Protein AF-0000000078030190 (afdb_homodimer)

Sequence (288 aa):
MSTKPTFFINASTSSPEEAKVFYTALGFTPAEWCDVPTTKALILPAPNEKICLMIHAVDCFKKFIPPDATVADTAKTNETLLTIAVNSRDEVDALLAKAVAAGGKSDPYTMKDHGAEMGMYVRSFTDLDGHLWEAFFMDWQKTEMSTKPTFFINASTSSPEEAKVFYTALGFTPAEWCDVPTTKALILPAPNEKICLMIHAVDCFKKFIPPDATVADTAKTNETLLTIAVNSRDEVDALLAKAVAAGGKSDPYTMKDHGAEMGMYVRSFTDLDGHLWEAFFMDWQKTE

Secondary structure (DSSP, 8-state):
-----SEEEEEEES-HHHHHHHHHHTT-EEEEEEEETTEEEEEPPTT-TTEEEEEEEHHHHGGGS-TT-EE--TTTEESEEEEEE-SSHHHHHHHHHHHHHTT-EE-SS--GGGGGGGTEEEEEEE-TT--EEEEEEE-HHHH-/-----SEEEEEEES-HHHHHHHHHHTT-EEEEEEEETTEEEEEPPTT-TTEEEEEEEHHHHGGGS-TT-EE--TTTEESEEEEEE-SSHHHHHHHHHHHHHTT-EE-SS--GGGGGGGTEEEEEEE-TT--EEEEEEE-HHHH-

Organism: NCBI:txid1051616

Radius of gyration: 17.91 Å; Cα contacts (8 Å, |Δi|>4): 674; chains: 2; bounding box: 39×50×46 Å

Structure (mmCIF, N/CA/C/O backbone):
data_AF-0000000078030190-model_v1
#
loop_
_entity.id
_entity.type
_entity.pdbx_description
1 polymer 'Glyoxalase/fosfomycin resistance/dioxygenase domain-containing protein'
#
loop_
_atom_site.group_PDB
_atom_site.id
_atom_site.type_symbol
_atom_site.label_atom_id
_atom_site.label_alt_id
_atom_site.label_comp_id
_atom_site.label_asym_id
_atom_site.label_entity_id
_atom_site.label_seq_id
_atom_site.pdbx_PDB_ins_code
_atom_site.Cartn_x
_atom_site.Cartn_y
_atom_site.Cartn_z
_atom_site.occupancy
_atom_site.B_iso_or_equiv
_atom_site.auth_seq_id
_atom_site.auth_comp_id
_atom_site.auth_asym_id
_atom_site.auth_atom_id
_atom_site.pdbx_PDB_model_num
ATOM 1 N N . MET A 1 1 ? 14.797 -14.672 14.68 1 37.47 1 MET A N 1
ATOM 2 C CA . MET A 1 1 ? 14.289 -15.375 13.508 1 37.47 1 MET A CA 1
ATOM 3 C C . MET A 1 1 ? 13.727 -14.383 12.492 1 37.47 1 MET A C 1
ATOM 5 O O . MET A 1 1 ? 13.039 -13.43 12.859 1 37.47 1 MET A O 1
ATOM 9 N N . SER A 1 2 ? 14.414 -14.156 11.422 1 50.62 2 SER A N 1
ATOM 10 C CA . SER A 1 2 ? 14.125 -13.078 10.484 1 50.62 2 SER A CA 1
ATOM 11 C C . SER A 1 2 ? 12.648 -13.055 10.102 1 50.62 2 SER A C 1
ATOM 13 O O . SER A 1 2 ? 12.094 -14.078 9.711 1 50.62 2 SER A O 1
ATOM 15 N N . THR A 1 3 ? 11.836 -12.219 10.703 1 65.69 3 THR A N 1
ATOM 16 C CA . THR A 1 3 ? 10.391 -12.164 10.531 1 65.69 3 THR A CA 1
ATOM 17 C C . THR A 1 3 ? 10.031 -12.055 9.047 1 65.69 3 THR A C 1
ATOM 19 O O . THR A 1 3 ? 10.531 -11.172 8.344 1 65.69 3 THR A O 1
ATOM 22 N N . LYS A 1 4 ? 9.609 -13.141 8.484 1 85.81 4 LYS A N 1
ATOM 23 C CA . LYS A 1 4 ? 9.125 -13.172 7.105 1 85.81 4 LYS A CA 1
ATOM 24 C C . LYS A 1 4 ? 7.98 -12.18 6.902 1 85.81 4 LYS A C 1
ATOM 26 O O . LYS A 1 4 ? 7.027 -12.156 7.684 1 85.81 4 LYS A O 1
ATOM 31 N N . PRO A 1 5 ? 8.125 -11.367 5.906 1 95.44 5 PRO A N 1
ATOM 32 C CA . PRO A 1 5 ? 7.012 -10.445 5.656 1 95.44 5 PRO A CA 1
ATOM 33 C C . PRO A 1 5 ? 5.691 -11.172 5.406 1 95.44 5 PRO A C 1
ATOM 35 O O . PRO A 1 5 ? 5.68 -12.25 4.82 1 95.44 5 PRO A O 1
ATOM 38 N N . THR A 1 6 ? 4.668 -10.547 5.895 1 97.19 6 THR A N 1
ATOM 39 C CA . THR A 1 6 ? 3.332 -11.102 5.703 1 97.19 6 THR A CA 1
ATOM 40 C C . THR A 1 6 ? 2.498 -10.211 4.793 1 97.19 6 THR A C 1
ATOM 42 O O . THR A 1 6 ? 1.366 -10.555 4.441 1 97.19 6 THR A O 1
ATOM 45 N N . PHE A 1 7 ? 2.994 -9.07 4.441 1 98.25 7 PHE A N 1
ATOM 46 C CA . PHE A 1 7 ? 2.338 -8.109 3.562 1 98.25 7 PHE A CA 1
ATOM 47 C C . PHE A 1 7 ? 3.346 -7.461 2.621 1 98.25 7 PHE A C 1
ATOM 49 O O . PHE A 1 7 ? 4.453 -7.113 3.035 1 98.25 7 PHE A O 1
ATOM 56 N N . PHE A 1 8 ? 2.992 -7.348 1.358 1 98.38 8 PHE A N 1
ATOM 57 C CA . PHE A 1 8 ? 3.889 -6.781 0.356 1 98.38 8 PHE A CA 1
ATOM 58 C C . PHE A 1 8 ? 3.203 -5.652 -0.407 1 98.38 8 PHE A C 1
ATOM 60 O O . PHE A 1 8 ? 2.029 -5.766 -0.771 1 98.38 8 PHE A O 1
ATOM 67 N N . ILE A 1 9 ? 3.92 -4.59 -0.548 1 98.88 9 ILE A N 1
ATOM 68 C CA . ILE A 1 9 ? 3.531 -3.51 -1.446 1 98.88 9 ILE A CA 1
ATOM 69 C C . ILE A 1 9 ? 4.375 -3.568 -2.719 1 98.88 9 ILE A C 1
ATOM 71 O O . ILE A 1 9 ? 5.602 -3.463 -2.664 1 98.88 9 ILE A O 1
ATOM 75 N N . ASN A 1 10 ? 3.744 -3.787 -3.82 1 98.69 10 ASN A N 1
ATOM 76 C CA . ASN A 1 10 ? 4.445 -3.787 -5.102 1 98.69 10 ASN A CA 1
ATOM 77 C C . ASN A 1 10 ? 4.215 -2.486 -5.863 1 98.69 10 ASN A C 1
ATOM 79 O O . ASN A 1 10 ? 3.078 -2.027 -5.992 1 98.69 10 ASN A O 1
ATOM 83 N N . ALA A 1 11 ? 5.23 -1.914 -6.359 1 98.75 11 ALA A N 1
ATOM 84 C CA . ALA A 1 11 ? 5.168 -0.696 -7.164 1 98.75 11 ALA A CA 1
ATOM 85 C C . ALA A 1 11 ? 6.281 -0.668 -8.203 1 98.75 11 ALA A C 1
ATOM 87 O O . ALA A 1 11 ? 7.207 -1.481 -8.156 1 98.75 11 ALA A O 1
ATOM 88 N N . SER A 1 12 ? 6.164 0.248 -9.117 1 98.69 12 SER A N 1
ATOM 89 C CA . SER A 1 12 ? 7.152 0.322 -10.188 1 98.69 12 SER A CA 1
ATOM 90 C C . SER A 1 12 ? 8.164 1.433 -9.93 1 98.69 12 SER A C 1
ATOM 92 O O . SER A 1 12 ? 7.918 2.332 -9.125 1 98.69 12 SER A O 1
ATOM 94 N N . THR A 1 13 ? 9.234 1.322 -10.555 1 98.81 13 THR A N 1
ATOM 95 C CA . THR A 1 13 ? 10.281 2.344 -10.547 1 98.81 13 THR A CA 1
ATOM 96 C C . THR A 1 13 ? 11.008 2.373 -11.883 1 98.81 13 THR A C 1
ATOM 98 O O . THR A 1 13 ? 11.086 1.355 -12.578 1 98.81 13 THR A O 1
ATOM 101 N N . SER A 1 14 ? 11.523 3.514 -12.203 1 98.38 14 SER A N 1
ATOM 102 C CA . SER A 1 14 ? 12.344 3.656 -13.406 1 98.38 14 SER A CA 1
ATOM 103 C C . SER A 1 14 ? 13.719 3.027 -13.211 1 98.38 14 SER A C 1
ATOM 105 O O . SER A 1 14 ? 14.383 2.658 -14.18 1 98.38 14 SER A O 1
ATOM 107 N N . SER A 1 15 ? 14.195 2.881 -11.945 1 98.75 15 SER A N 1
ATOM 108 C CA . SER A 1 15 ? 15.5 2.311 -11.648 1 98.75 15 SER A CA 1
ATOM 109 C C . SER A 1 15 ? 15.5 1.588 -10.305 1 98.75 15 SER A C 1
ATOM 111 O O . SER A 1 15 ? 15.625 2.219 -9.25 1 98.75 15 SER A O 1
ATOM 113 N N . PRO A 1 16 ? 15.453 0.24 -10.32 1 98.81 16 PRO A N 1
ATOM 114 C CA . PRO A 1 16 ? 15.438 -0.51 -9.062 1 98.81 16 PRO A CA 1
ATOM 115 C C . PRO A 1 16 ? 16.641 -0.215 -8.188 1 98.81 16 PRO A C 1
ATOM 117 O O . PRO A 1 16 ? 16.516 -0.085 -6.965 1 98.81 16 PRO A O 1
ATOM 120 N N . GLU A 1 17 ? 17.766 -0.023 -8.758 1 98.75 17 GLU A N 1
ATOM 121 C CA . GLU A 1 17 ? 18.969 0.238 -7.977 1 98.75 17 GLU A CA 1
ATOM 122 C C . GLU A 1 17 ? 18.891 1.593 -7.277 1 98.75 17 GLU A C 1
ATOM 124 O O . GLU A 1 17 ? 19.234 1.708 -6.094 1 98.75 17 GLU A O 1
ATOM 129 N N . GLU A 1 18 ? 18.484 2.641 -7.984 1 98.81 18 GLU A N 1
ATOM 130 C CA . GLU A 1 18 ? 18.328 3.955 -7.367 1 98.81 18 GLU A CA 1
ATOM 131 C C . GLU A 1 18 ? 17.25 3.936 -6.289 1 98.81 18 GLU A C 1
ATOM 133 O O . GLU A 1 18 ? 17.391 4.59 -5.254 1 98.81 18 GLU A O 1
ATOM 138 N N . ALA A 1 19 ? 16.203 3.186 -6.586 1 98.88 19 ALA A N 1
ATOM 139 C CA . ALA A 1 19 ? 15.148 3.051 -5.59 1 98.88 19 ALA A CA 1
ATOM 140 C C . ALA A 1 19 ? 15.672 2.385 -4.32 1 98.88 19 ALA A C 1
ATOM 142 O O . ALA A 1 19 ? 15.344 2.809 -3.209 1 98.88 19 ALA A O 1
ATOM 143 N N . LYS A 1 20 ? 16.438 1.363 -4.496 1 98.81 20 LYS A N 1
ATOM 144 C CA . LYS A 1 20 ? 17.031 0.689 -3.35 1 98.81 20 LYS A CA 1
ATOM 145 C C . LYS A 1 20 ? 17.844 1.665 -2.5 1 98.81 20 LYS A C 1
ATOM 147 O O . LYS A 1 20 ? 17.734 1.669 -1.272 1 98.81 20 LYS A O 1
ATOM 152 N N . VAL A 1 21 ? 18.641 2.5 -3.127 1 98.81 21 VAL A N 1
ATOM 153 C CA . VAL A 1 21 ? 19.453 3.49 -2.424 1 98.81 21 VAL A CA 1
ATOM 154 C C . VAL A 1 21 ? 18.547 4.461 -1.676 1 98.81 21 VAL A C 1
ATOM 156 O O . VAL A 1 21 ? 18.766 4.738 -0.493 1 98.81 21 VAL A O 1
ATOM 159 N N . PHE A 1 22 ? 17.531 4.953 -2.336 1 98.94 22 PHE A N 1
ATOM 160 C CA . PHE A 1 22 ? 16.578 5.895 -1.759 1 98.94 22 PHE A CA 1
ATOM 161 C C . PHE A 1 22 ? 15.945 5.324 -0.495 1 98.94 22 PHE A C 1
ATOM 163 O O . PHE A 1 22 ? 16 5.945 0.569 1 98.94 22 PHE A O 1
ATOM 170 N N . TYR A 1 23 ? 15.336 4.125 -0.612 1 98.88 23 TYR A N 1
ATOM 171 C CA . TYR A 1 23 ? 14.578 3.564 0.496 1 98.88 23 TYR A CA 1
ATOM 172 C C . TYR A 1 23 ? 15.5 3.111 1.621 1 98.88 23 TYR A C 1
ATOM 174 O O . TYR A 1 23 ? 15.133 3.186 2.799 1 98.88 23 TYR A O 1
ATOM 182 N N . THR A 1 24 ? 16.734 2.656 1.278 1 98.81 24 THR A N 1
ATOM 183 C CA . THR A 1 24 ? 17.703 2.34 2.318 1 98.81 24 THR A CA 1
ATOM 184 C C . THR A 1 24 ? 18.047 3.582 3.135 1 98.81 24 THR A C 1
ATOM 186 O O . THR A 1 24 ? 18.172 3.51 4.359 1 98.81 24 THR A O 1
ATOM 189 N N . ALA A 1 25 ? 18.188 4.715 2.482 1 98.75 25 ALA A N 1
ATOM 190 C CA . ALA A 1 25 ? 18.453 5.98 3.162 1 98.75 25 ALA A CA 1
ATOM 191 C C . ALA A 1 25 ? 17.328 6.332 4.129 1 98.75 25 ALA A C 1
ATOM 193 O O . ALA A 1 25 ? 17.531 7.078 5.09 1 98.75 25 ALA A O 1
ATOM 194 N N . LEU A 1 26 ? 16.156 5.832 3.881 1 98.5 26 LEU A N 1
ATOM 195 C CA . LEU A 1 26 ? 15 6.113 4.73 1 98.5 26 LEU A CA 1
ATOM 196 C C . LEU A 1 26 ? 14.906 5.105 5.871 1 98.5 26 LEU A C 1
ATOM 198 O O . LEU A 1 26 ? 13.992 5.18 6.699 1 98.5 26 LEU A O 1
ATOM 202 N N . GLY A 1 27 ? 15.742 4.109 5.887 1 98.19 27 GLY A N 1
ATOM 203 C CA . GLY A 1 27 ? 15.766 3.146 6.977 1 98.19 27 GLY A CA 1
ATOM 204 C C . GLY A 1 27 ? 15.211 1.789 6.586 1 98.19 27 GLY A C 1
ATOM 205 O O . GLY A 1 27 ? 15.156 0.875 7.414 1 98.19 27 GLY A O 1
ATOM 206 N N . PHE A 1 28 ? 14.758 1.662 5.316 1 98.62 28 PHE A N 1
ATOM 207 C CA . PHE A 1 28 ? 14.359 0.34 4.852 1 98.62 28 PHE A CA 1
ATOM 208 C C . PHE A 1 28 ? 15.562 -0.581 4.727 1 98.62 28 PHE A C 1
ATOM 210 O O . PHE A 1 28 ? 16.672 -0.122 4.461 1 98.62 28 PHE A O 1
ATOM 217 N N . THR A 1 29 ? 15.328 -1.868 4.883 1 98.38 29 THR A N 1
ATOM 218 C CA . THR A 1 29 ? 16.422 -2.84 4.812 1 98.38 29 THR A CA 1
ATOM 219 C C . THR A 1 29 ? 16.266 -3.725 3.578 1 98.38 29 THR A C 1
ATOM 221 O O . THR A 1 29 ? 15.273 -4.426 3.424 1 98.38 29 THR A O 1
ATOM 224 N N . PRO A 1 30 ? 17.25 -3.705 2.721 1 98 30 PRO A N 1
ATOM 225 C CA . PRO A 1 30 ? 17.188 -4.613 1.574 1 98 30 PRO A CA 1
ATOM 226 C C . PRO A 1 30 ? 17.141 -6.082 1.987 1 98 30 PRO A C 1
ATOM 228 O O . PRO A 1 30 ? 17.906 -6.504 2.861 1 98 30 PRO A O 1
ATOM 231 N N . ALA A 1 31 ? 16.25 -6.812 1.401 1 96.62 31 ALA A N 1
ATOM 232 C CA . ALA A 1 31 ? 16.172 -8.25 1.647 1 96.62 31 ALA A CA 1
ATOM 233 C C . ALA A 1 31 ? 17.109 -9.016 0.721 1 96.62 31 ALA A C 1
ATOM 235 O O . ALA A 1 31 ? 17.031 -8.875 -0.502 1 96.62 31 ALA A O 1
ATOM 236 N N . GLU A 1 32 ? 17.875 -9.875 1.198 1 93.38 32 GLU A N 1
ATOM 237 C CA . GLU A 1 32 ? 18.875 -10.602 0.414 1 93.38 32 GLU A CA 1
ATOM 238 C C . GLU A 1 32 ? 18.203 -11.617 -0.516 1 93.38 32 GLU A C 1
ATOM 240 O O . GLU A 1 32 ? 18.766 -11.953 -1.564 1 93.38 32 GLU A O 1
ATOM 245 N N . TRP A 1 33 ? 17.047 -12 -0.158 1 91.31 33 TRP A N 1
ATOM 246 C CA . TRP A 1 33 ? 16.406 -13.062 -0.92 1 91.31 33 TRP A CA 1
ATOM 247 C C . TRP A 1 33 ? 15.797 -12.516 -2.207 1 91.31 33 TRP A C 1
ATOM 249 O O . TRP A 1 33 ? 15.383 -13.281 -3.082 1 91.31 33 TRP A O 1
ATOM 259 N N . CYS A 1 34 ? 15.781 -11.289 -2.424 1 93.25 34 CYS A N 1
ATOM 260 C CA . CYS A 1 34 ? 15.312 -10.68 -3.662 1 93.25 34 CYS A CA 1
ATOM 261 C C . CYS A 1 34 ? 16.094 -9.406 -3.969 1 93.25 34 CYS A C 1
ATOM 263 O O . CYS A 1 34 ? 15.695 -8.312 -3.58 1 93.25 34 CYS A O 1
ATOM 265 N N . ASP A 1 35 ? 17.109 -9.531 -4.625 1 95.81 35 ASP A N 1
ATOM 266 C CA . ASP A 1 35 ? 18 -8.469 -5.098 1 95.81 35 ASP A CA 1
ATOM 267 C C . ASP A 1 35 ? 18.453 -8.727 -6.531 1 95.81 35 ASP A C 1
ATOM 269 O O . ASP A 1 35 ? 19.641 -8.977 -6.773 1 95.81 35 ASP A O 1
ATOM 273 N N . VAL A 1 36 ? 17.5 -8.633 -7.375 1 96.75 36 VAL A N 1
ATOM 274 C CA . VAL A 1 36 ? 17.781 -8.875 -8.781 1 96.75 36 VAL A CA 1
ATOM 275 C C . VAL A 1 36 ? 17.625 -7.578 -9.578 1 96.75 36 VAL A C 1
ATOM 277 O O . VAL A 1 36 ? 17.031 -6.617 -9.086 1 96.75 36 VAL A O 1
ATOM 280 N N . PRO A 1 37 ? 18.141 -7.449 -10.719 1 97.75 37 PRO A N 1
ATOM 281 C CA . PRO A 1 37 ? 18.141 -6.188 -11.461 1 97.75 37 PRO A CA 1
ATOM 282 C C . PRO A 1 37 ? 16.75 -5.617 -11.672 1 97.75 37 PRO A C 1
ATOM 284 O O . PRO A 1 37 ? 16.578 -4.395 -11.664 1 97.75 37 PRO A O 1
ATOM 287 N N . THR A 1 38 ? 15.75 -6.441 -11.758 1 98.19 38 THR A N 1
ATOM 288 C CA . THR A 1 38 ? 14.406 -5.996 -12.133 1 98.19 38 THR A CA 1
ATOM 289 C C . THR A 1 38 ? 13.57 -5.684 -10.898 1 98.19 38 THR A C 1
ATOM 291 O O . THR A 1 38 ? 12.516 -5.055 -10.992 1 98.19 38 THR A O 1
ATOM 294 N N . THR A 1 39 ? 14.062 -6.18 -9.719 1 98.44 39 THR A N 1
ATOM 295 C CA . THR A 1 39 ? 13.242 -6.055 -8.516 1 98.44 39 THR A CA 1
ATOM 296 C C . THR A 1 39 ? 14.125 -5.973 -7.273 1 98.44 39 THR A C 1
ATOM 298 O O . THR A 1 39 ? 15.102 -6.711 -7.148 1 98.44 39 THR A O 1
ATOM 301 N N . LYS A 1 40 ? 13.828 -5.039 -6.391 1 98.75 40 LYS A N 1
ATOM 302 C CA . LYS A 1 40 ? 14.406 -4.961 -5.055 1 98.75 40 LYS A CA 1
ATOM 303 C C . LYS A 1 40 ? 13.336 -5.129 -3.977 1 98.75 40 LYS A C 1
ATOM 305 O O . LYS A 1 40 ? 12.266 -4.523 -4.059 1 98.75 40 LYS A O 1
ATOM 310 N N . ALA A 1 41 ? 13.594 -6.012 -3.105 1 98.44 41 ALA A N 1
ATOM 311 C CA . ALA A 1 41 ? 12.758 -6.152 -1.919 1 98.44 41 ALA A CA 1
ATOM 312 C C . ALA A 1 41 ? 13.336 -5.379 -0.74 1 98.44 41 ALA A C 1
ATOM 314 O O . ALA A 1 41 ? 14.523 -5.504 -0.431 1 98.44 41 ALA A O 1
ATOM 315 N N . LEU A 1 42 ? 12.531 -4.555 -0.097 1 98.75 42 LEU A N 1
ATOM 316 C CA . LEU A 1 42 ? 12.969 -3.723 1.02 1 98.75 42 LEU A CA 1
ATOM 317 C C . LEU A 1 42 ? 12.016 -3.852 2.201 1 98.75 42 LEU A C 1
ATOM 319 O O . LEU A 1 42 ? 10.828 -3.547 2.078 1 98.75 42 LEU A O 1
ATOM 323 N N . ILE A 1 43 ? 12.539 -4.27 3.311 1 98.5 43 ILE A N 1
ATOM 324 C CA . ILE A 1 43 ? 11.75 -4.414 4.527 1 98.5 43 ILE A CA 1
ATOM 325 C C . ILE A 1 43 ? 11.602 -3.057 5.211 1 98.5 43 ILE A C 1
ATOM 327 O O . ILE A 1 43 ? 12.578 -2.318 5.359 1 98.5 43 ILE A O 1
ATOM 331 N N . LEU A 1 44 ? 10.344 -2.672 5.531 1 98.56 44 LEU A N 1
ATOM 332 C CA . LEU A 1 44 ? 10.117 -1.409 6.223 1 98.56 44 LEU A CA 1
ATOM 333 C C . LEU A 1 44 ? 10.75 -1.427 7.609 1 98.56 44 LEU A C 1
ATOM 335 O O . LEU A 1 44 ? 10.961 -2.496 8.188 1 98.56 44 LEU A O 1
ATOM 339 N N . PRO A 1 45 ? 11.102 -0.241 8.148 1 96.94 45 PRO A N 1
ATOM 340 C CA . PRO A 1 45 ? 11.695 -0.188 9.492 1 96.94 45 PRO A CA 1
ATOM 341 C C . PRO A 1 45 ? 10.672 -0.466 10.594 1 96.94 45 PRO A C 1
ATOM 343 O O . PRO A 1 45 ? 9.469 -0.436 10.344 1 96.94 45 PRO A O 1
ATOM 346 N N . ALA A 1 46 ? 11.141 -0.735 11.719 1 95 46 ALA A N 1
ATOM 347 C CA . ALA A 1 46 ? 10.281 -0.896 12.891 1 95 46 ALA A CA 1
ATOM 348 C C . ALA A 1 46 ? 9.344 0.295 13.055 1 95 46 ALA A C 1
ATOM 350 O O . ALA A 1 46 ? 9.742 1.44 12.82 1 95 46 ALA A O 1
ATOM 351 N N . PRO A 1 47 ? 8.195 -0.036 13.445 1 95.31 47 PRO A N 1
ATOM 352 C CA . PRO A 1 47 ? 7.598 -1.304 13.883 1 95.31 47 PRO A CA 1
ATOM 353 C C . PRO A 1 47 ? 6.902 -2.045 12.742 1 95.31 47 PRO A C 1
ATOM 355 O O . PRO A 1 47 ? 5.973 -2.82 12.984 1 95.31 47 PRO A O 1
ATOM 358 N N . ASN A 1 48 ? 7.254 -1.781 11.523 1 97.5 48 ASN A N 1
ATOM 359 C CA . ASN A 1 48 ? 6.543 -2.301 10.359 1 97.5 48 ASN A CA 1
ATOM 360 C C . ASN A 1 48 ? 7.359 -3.365 9.633 1 97.5 48 ASN A C 1
ATOM 362 O O . ASN A 1 48 ? 7.301 -3.471 8.406 1 97.5 48 ASN A O 1
ATOM 366 N N . GLU A 1 49 ? 8.109 -4.215 10.32 1 96.94 49 GLU A N 1
ATOM 367 C CA . GLU A 1 49 ? 9.07 -5.137 9.727 1 96.94 49 GLU A CA 1
ATOM 368 C C . GLU A 1 49 ? 8.375 -6.273 8.992 1 96.94 49 GLU A C 1
ATOM 370 O O . GLU A 1 49 ? 9 -7.012 8.234 1 96.94 49 GLU A O 1
ATOM 375 N N . LYS A 1 50 ? 7.105 -6.434 9.172 1 96.88 50 LYS A N 1
ATOM 376 C CA . LYS A 1 50 ? 6.363 -7.48 8.484 1 96.88 50 LYS A CA 1
ATOM 377 C C . LYS A 1 50 ? 5.871 -7 7.121 1 96.88 50 LYS A C 1
ATOM 379 O O . LYS A 1 50 ? 5.258 -7.762 6.371 1 96.88 50 LYS A O 1
ATOM 384 N N . ILE A 1 51 ? 6.117 -5.77 6.793 1 98.44 51 ILE A N 1
ATOM 385 C CA . ILE A 1 51 ? 5.762 -5.191 5.504 1 98.44 51 ILE A CA 1
ATOM 386 C C . ILE A 1 51 ? 7 -5.105 4.617 1 98.44 51 ILE A C 1
ATOM 388 O O . ILE A 1 51 ? 8.062 -4.652 5.062 1 98.44 51 ILE A O 1
ATOM 392 N N . CYS A 1 52 ? 6.855 -5.559 3.416 1 98.62 52 CYS A N 1
ATOM 393 C CA . CYS A 1 52 ? 7.93 -5.508 2.432 1 98.62 52 CYS A CA 1
ATOM 394 C C . CYS A 1 52 ? 7.516 -4.703 1.208 1 98.62 52 CYS A C 1
ATOM 396 O O . CYS A 1 52 ? 6.441 -4.93 0.646 1 98.62 52 CYS A O 1
ATOM 398 N N . LEU A 1 53 ? 8.297 -3.703 0.874 1 98.81 53 LEU A N 1
ATOM 399 C CA . LEU A 1 53 ? 8.148 -3.008 -0.4 1 98.81 53 LEU A CA 1
ATOM 400 C C . LEU A 1 53 ? 8.891 -3.742 -1.51 1 98.81 53 LEU A C 1
ATOM 402 O O . LEU A 1 53 ? 10.109 -3.928 -1.431 1 98.81 53 LEU A O 1
ATOM 406 N N . MET A 1 54 ? 8.195 -4.246 -2.447 1 98.56 54 MET A N 1
ATOM 407 C CA . MET A 1 54 ? 8.75 -4.789 -3.682 1 98.56 54 MET A CA 1
ATOM 408 C C . MET A 1 54 ? 8.734 -3.744 -4.793 1 98.56 54 MET A C 1
ATOM 410 O O . MET A 1 54 ? 7.676 -3.404 -5.316 1 98.56 54 MET A O 1
ATOM 414 N N . ILE A 1 55 ? 9.898 -3.258 -5.098 1 98.75 55 ILE A N 1
ATOM 415 C CA . ILE A 1 55 ? 9.992 -2.223 -6.121 1 98.75 55 ILE A CA 1
ATOM 416 C C . ILE A 1 55 ? 10.539 -2.824 -7.418 1 98.75 55 ILE A C 1
ATOM 418 O O . ILE A 1 55 ? 11.641 -3.377 -7.441 1 98.75 55 ILE A O 1
ATOM 422 N N . HIS A 1 56 ? 9.734 -2.736 -8.445 1 98.69 56 HIS A N 1
ATOM 423 C CA . HIS A 1 56 ? 9.977 -3.408 -9.719 1 98.69 56 HIS A CA 1
ATOM 424 C C . HIS A 1 56 ? 10.312 -2.406 -10.82 1 98.69 56 HIS A C 1
ATOM 426 O O . HIS A 1 56 ? 9.727 -1.319 -10.867 1 98.69 56 HIS A O 1
ATOM 432 N N . ALA A 1 57 ? 11.234 -2.826 -11.727 1 98.81 57 ALA A N 1
ATOM 433 C CA . ALA A 1 57 ? 11.281 -2.096 -12.984 1 98.81 57 ALA A CA 1
ATOM 434 C C . ALA A 1 57 ? 9.898 -2.041 -13.641 1 98.81 57 ALA A C 1
ATOM 436 O O . ALA A 1 57 ? 9.094 -2.959 -13.477 1 98.81 57 ALA A O 1
ATOM 437 N N . VAL A 1 58 ? 9.688 -1.009 -14.445 1 98.44 58 VAL A N 1
ATOM 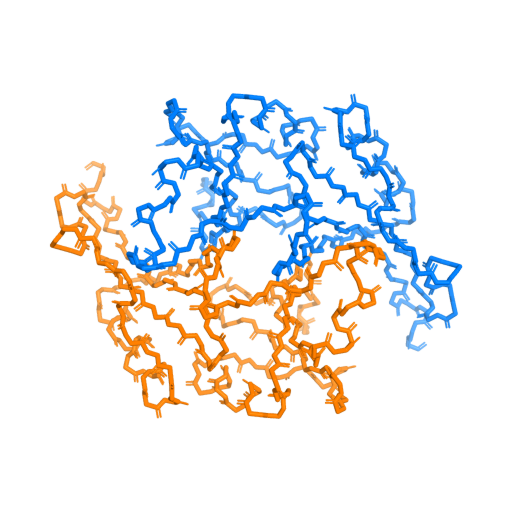438 C CA . VAL A 1 58 ? 8.367 -0.755 -15 1 98.44 58 VAL A CA 1
ATOM 439 C C . VAL A 1 58 ? 7.906 -1.963 -15.812 1 98.44 58 VAL A C 1
ATOM 441 O O . VAL A 1 58 ? 6.773 -2.428 -15.664 1 98.44 58 VAL A O 1
ATOM 444 N N . ASP A 1 59 ? 8.805 -2.525 -16.625 1 97.56 59 ASP A N 1
ATOM 445 C CA . ASP A 1 59 ? 8.445 -3.666 -17.469 1 97.56 59 ASP A CA 1
ATOM 446 C C . ASP A 1 59 ? 8.141 -4.898 -16.625 1 97.56 59 ASP A C 1
ATOM 448 O O . ASP A 1 59 ? 7.285 -5.711 -16.984 1 97.56 59 ASP A O 1
ATOM 452 N N . CYS A 1 60 ? 8.836 -5.004 -15.531 1 97.62 60 CYS A N 1
ATOM 453 C CA . CYS A 1 60 ? 8.586 -6.113 -14.625 1 97.62 60 CYS A CA 1
ATOM 454 C C . CYS A 1 60 ? 7.234 -5.949 -13.93 1 97.62 60 CYS A C 1
ATOM 456 O O . CYS A 1 60 ? 6.445 -6.895 -13.867 1 97.62 60 CYS A O 1
ATOM 458 N N . PHE A 1 61 ? 6.953 -4.793 -13.414 1 98.06 61 PHE A N 1
ATOM 459 C CA . PHE A 1 61 ? 5.684 -4.527 -12.75 1 98.06 61 PHE A CA 1
ATOM 460 C C . PHE A 1 61 ? 4.512 -4.742 -13.695 1 98.06 61 PHE A C 1
ATOM 462 O O . PHE A 1 61 ? 3.445 -5.199 -13.281 1 98.06 61 PHE A O 1
ATOM 469 N N . LYS A 1 62 ? 4.719 -4.391 -14.961 1 97.5 62 LYS A N 1
ATOM 470 C CA . LYS A 1 62 ? 3.682 -4.535 -15.977 1 97.5 62 LYS A CA 1
ATOM 471 C C . LYS A 1 62 ? 3.162 -5.973 -16.031 1 97.5 62 LYS A C 1
ATOM 473 O O . LYS A 1 62 ? 2.014 -6.207 -16.406 1 97.5 62 LYS A O 1
ATOM 478 N N . LYS A 1 63 ? 3.941 -6.953 -15.57 1 94.94 63 LYS A N 1
ATOM 479 C CA . LYS A 1 63 ? 3.559 -8.359 -15.602 1 94.94 63 LYS A CA 1
ATOM 480 C C . LYS A 1 63 ? 2.543 -8.68 -14.508 1 94.94 63 LYS A C 1
ATOM 482 O O . LYS A 1 63 ? 1.926 -9.75 -14.516 1 94.94 63 LYS A O 1
ATOM 487 N N . PHE A 1 64 ? 2.367 -7.742 -13.602 1 95.44 64 PHE A N 1
ATOM 488 C CA . PHE A 1 64 ? 1.527 -8 -12.438 1 95.44 64 PHE A CA 1
ATOM 489 C C . PHE A 1 64 ? 0.26 -7.156 -12.484 1 95.44 64 PHE A C 1
ATOM 491 O O . PHE A 1 64 ? -0.398 -6.953 -11.461 1 95.44 64 PHE A O 1
ATOM 498 N N . ILE A 1 65 ? -0.024 -6.539 -13.609 1 96.75 65 ILE A N 1
ATOM 499 C CA . ILE A 1 65 ? -1.272 -5.805 -13.781 1 96.75 65 ILE A CA 1
ATOM 500 C C . ILE A 1 65 ? -2.061 -6.387 -14.953 1 96.75 65 ILE A C 1
ATOM 502 O O . ILE A 1 65 ? -1.528 -7.18 -15.734 1 96.75 65 ILE A O 1
ATOM 506 N N . PRO A 1 66 ? -3.373 -6.07 -15.031 1 96.25 66 PRO A N 1
ATOM 507 C CA . PRO A 1 66 ? -4.141 -6.574 -16.172 1 96.25 66 PRO A CA 1
ATOM 508 C C . PRO A 1 66 ? -3.484 -6.242 -17.516 1 96.25 66 PRO A C 1
ATOM 510 O O . PRO A 1 66 ? -2.953 -5.141 -17.688 1 96.25 66 PRO A O 1
ATOM 513 N N . PRO A 1 67 ? -3.541 -7.191 -18.453 1 94.88 67 PRO A N 1
ATOM 514 C CA . PRO A 1 67 ? -2.836 -7 -19.719 1 94.88 67 PRO A CA 1
ATOM 515 C C . PRO A 1 67 ? -3.27 -5.73 -20.453 1 94.88 67 PRO A C 1
ATOM 517 O O . PRO A 1 67 ? -2.465 -5.113 -21.156 1 94.88 67 PRO A O 1
ATOM 520 N N . ASP A 1 68 ? -4.469 -5.309 -20.312 1 95.44 68 ASP A N 1
ATOM 521 C CA . ASP A 1 68 ? -4.984 -4.156 -21.047 1 95.44 68 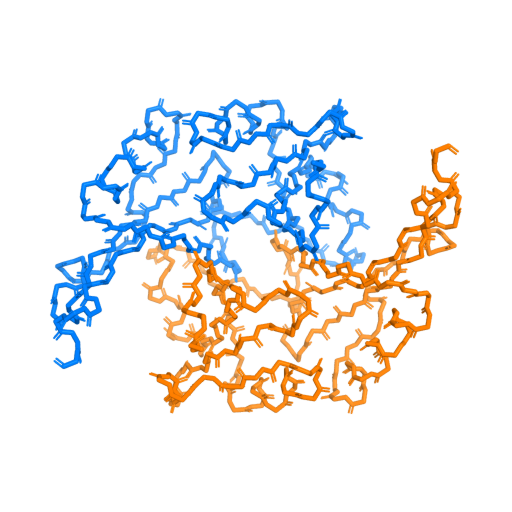ASP A CA 1
ATOM 522 C C . ASP A 1 68 ? -4.797 -2.871 -20.234 1 95.44 68 ASP A C 1
ATOM 524 O O . ASP A 1 68 ? -5.09 -1.777 -20.734 1 95.44 68 ASP A O 1
ATOM 528 N N . ALA A 1 69 ? -4.305 -2.961 -19.016 1 96.88 69 ALA A N 1
ATOM 529 C CA . ALA A 1 69 ? -4.043 -1.79 -18.188 1 96.88 69 ALA A CA 1
ATOM 530 C C . ALA A 1 69 ? -2.633 -1.257 -18.406 1 96.88 69 ALA A C 1
ATOM 532 O O . ALA A 1 69 ? -1.796 -1.937 -19.016 1 96.88 69 ALA A O 1
ATOM 533 N N . THR A 1 70 ? -2.43 -0.033 -18.016 1 97.75 70 THR A N 1
ATOM 534 C CA . THR A 1 70 ? -1.099 0.563 -18.062 1 97.75 70 THR A CA 1
ATOM 535 C C . THR A 1 70 ? -0.576 0.825 -16.656 1 97.75 70 THR A C 1
ATOM 537 O O . THR A 1 70 ? -1.356 0.925 -15.703 1 97.75 70 THR A O 1
ATOM 540 N N . VAL A 1 71 ? 0.72 0.796 -16.531 1 98.19 71 VAL A N 1
ATOM 541 C CA . VAL A 1 71 ? 1.342 1.216 -15.289 1 98.19 71 VAL A CA 1
ATOM 542 C C . VAL A 1 71 ? 1.127 2.713 -15.078 1 98.19 71 VAL A C 1
ATOM 544 O O . VAL A 1 71 ? 1.332 3.51 -16 1 98.19 71 VAL A O 1
ATOM 547 N N . ALA A 1 72 ? 0.709 3.098 -13.93 1 97.69 72 ALA A N 1
ATOM 548 C CA . ALA A 1 72 ? 0.427 4.5 -13.641 1 97.69 72 ALA A CA 1
ATOM 549 C C . ALA A 1 72 ? 1.68 5.355 -13.797 1 97.69 72 ALA A C 1
ATOM 551 O O . ALA A 1 72 ? 2.773 4.949 -13.398 1 97.69 72 ALA A O 1
ATOM 552 N N . ASP A 1 73 ? 1.528 6.496 -14.414 1 96.75 73 ASP A N 1
ATOM 553 C CA . ASP A 1 73 ? 2.555 7.535 -14.383 1 96.75 73 ASP A CA 1
ATOM 554 C C . ASP A 1 73 ? 2.443 8.375 -13.109 1 96.75 73 ASP A C 1
ATOM 556 O O . ASP A 1 73 ? 1.694 9.352 -13.07 1 96.75 73 ASP A O 1
ATOM 560 N N . THR A 1 74 ? 3.207 8.102 -12.109 1 96.19 74 THR A N 1
ATOM 561 C CA . THR A 1 74 ? 3.037 8.656 -10.773 1 96.19 74 THR A CA 1
ATOM 562 C C . THR A 1 74 ? 3.475 10.117 -10.734 1 96.19 74 THR A C 1
ATOM 564 O O . THR A 1 74 ? 3.303 10.797 -9.727 1 96.19 74 THR A O 1
ATOM 567 N N . ALA A 1 75 ? 3.992 10.648 -11.789 1 93 75 ALA A N 1
ATOM 568 C CA . ALA A 1 75 ? 4.23 12.086 -11.914 1 93 75 ALA A CA 1
ATOM 569 C C . ALA A 1 75 ? 2.936 12.828 -12.219 1 93 75 ALA A C 1
ATOM 571 O O . ALA A 1 75 ? 2.863 14.047 -12.062 1 93 75 ALA A O 1
ATOM 572 N N . LYS A 1 76 ? 1.932 12.031 -12.656 1 95.56 76 LYS A N 1
ATOM 573 C CA . LYS A 1 76 ? 0.715 12.68 -13.141 1 95.56 76 LYS A CA 1
ATOM 574 C C . LYS A 1 76 ? -0.514 12.156 -12.398 1 95.56 76 LYS A C 1
ATOM 576 O O . LYS A 1 76 ? -1.542 12.836 -12.336 1 95.56 76 LYS A O 1
ATOM 581 N N . THR A 1 77 ? -0.452 10.977 -12 1 97.56 77 THR A N 1
ATOM 582 C CA . THR A 1 77 ? -1.597 10.336 -11.359 1 97.56 77 THR A CA 1
ATOM 583 C C . THR A 1 77 ? -1.157 9.547 -10.133 1 97.56 77 THR A C 1
ATOM 585 O O . THR A 1 77 ? -0.038 9.031 -10.086 1 97.56 77 THR A O 1
ATOM 588 N N . ASN A 1 78 ? -1.987 9.484 -9.141 1 98.44 78 ASN A N 1
ATOM 589 C CA . ASN A 1 78 ? -1.7 8.68 -7.949 1 98.44 78 ASN A CA 1
ATOM 590 C C . ASN A 1 78 ? -2.883 7.793 -7.574 1 98.44 78 ASN A C 1
ATOM 592 O O . ASN A 1 78 ? -4.035 8.227 -7.637 1 98.44 78 ASN A O 1
ATOM 596 N N . GLU A 1 79 ? -2.551 6.586 -7.242 1 98.69 79 GLU A N 1
ATOM 597 C CA . GLU A 1 79 ? -3.523 5.586 -6.812 1 98.69 79 GLU A CA 1
ATOM 598 C C . GLU A 1 79 ? -3.482 5.395 -5.297 1 98.69 79 GLU A C 1
ATOM 600 O O . GLU A 1 79 ? -4.496 5.062 -4.68 1 98.69 79 GLU A O 1
ATOM 605 N N . THR A 1 80 ? -2.328 5.547 -4.703 1 98.69 80 THR A N 1
ATOM 606 C CA . THR A 1 80 ? -2.139 5.188 -3.303 1 98.69 80 THR A CA 1
ATOM 607 C C . THR A 1 80 ? -1.262 6.215 -2.592 1 98.69 80 THR A C 1
ATOM 609 O O . THR A 1 80 ? -0.334 6.762 -3.189 1 98.69 80 THR A O 1
ATOM 612 N N . LEU A 1 81 ? -1.594 6.523 -1.392 1 98.56 81 LEU A N 1
ATOM 613 C CA . LEU A 1 81 ? -0.75 7.195 -0.409 1 98.56 81 LEU A CA 1
ATOM 614 C C . LEU A 1 81 ? -0.388 6.254 0.733 1 98.56 81 LEU A C 1
ATOM 616 O O . LEU A 1 81 ? -1.271 5.672 1.366 1 98.56 81 LEU A O 1
ATOM 620 N N . LEU A 1 82 ? 0.917 6.047 0.922 1 98.88 82 LEU A N 1
ATOM 621 C CA . LEU A 1 82 ? 1.403 5.172 1.984 1 98.88 82 LEU A CA 1
ATOM 622 C C . LEU A 1 82 ? 1.857 5.984 3.191 1 98.88 82 LEU A C 1
ATOM 624 O O . LEU A 1 82 ? 2.721 6.855 3.07 1 98.88 82 LEU A O 1
ATOM 628 N N . THR A 1 83 ? 1.252 5.688 4.348 1 98.31 83 THR A N 1
ATOM 629 C CA . THR A 1 83 ? 1.488 6.504 5.539 1 98.31 83 THR A CA 1
ATOM 630 C C . THR A 1 83 ? 2.178 5.684 6.625 1 98.31 83 THR A C 1
ATOM 632 O O . THR A 1 83 ? 1.729 4.586 6.961 1 98.31 83 THR A O 1
ATOM 635 N N . ILE A 1 84 ? 3.207 6.188 7.16 1 98.19 84 ILE A N 1
ATOM 636 C CA . ILE A 1 84 ? 3.938 5.605 8.281 1 98.19 84 ILE A CA 1
ATOM 637 C C . ILE A 1 84 ? 3.678 6.426 9.547 1 98.19 84 ILE A C 1
ATOM 639 O O . ILE A 1 84 ? 3.947 7.625 9.578 1 98.19 84 ILE A O 1
ATOM 643 N N . ALA A 1 85 ? 3.164 5.773 10.523 1 96.56 85 ALA A N 1
ATOM 644 C CA . ALA A 1 85 ? 3.004 6.426 11.82 1 96.56 85 ALA A CA 1
ATOM 645 C C . ALA A 1 85 ? 4.305 6.375 12.617 1 96.56 85 ALA A C 1
ATOM 647 O O . ALA A 1 85 ? 4.973 5.344 12.664 1 96.56 85 ALA A O 1
ATOM 648 N N . VAL A 1 86 ? 4.652 7.488 13.156 1 96.25 86 VAL A N 1
ATOM 649 C CA . VAL A 1 86 ? 5.859 7.559 13.969 1 96.25 86 VAL A CA 1
ATOM 650 C C . VAL A 1 86 ? 5.512 8.086 15.359 1 96.25 86 VAL A C 1
ATOM 652 O O . VAL A 1 86 ? 4.336 8.305 15.672 1 96.25 86 VAL A O 1
ATOM 655 N N . ASN A 1 87 ? 6.484 8.25 16.25 1 94.12 87 ASN A N 1
ATOM 656 C CA . ASN A 1 87 ? 6.176 8.391 17.672 1 94.12 87 ASN A CA 1
ATOM 657 C C . ASN A 1 87 ? 6.395 9.82 18.156 1 94.12 87 ASN A C 1
ATOM 659 O O . ASN A 1 87 ? 6.188 10.125 19.328 1 94.12 87 ASN A O 1
ATOM 663 N N . SER A 1 88 ? 6.828 10.758 17.281 1 94.69 88 SER A N 1
ATOM 664 C CA . SER A 1 88 ? 7.031 12.156 17.656 1 94.69 88 SER A CA 1
ATOM 665 C C . SER A 1 88 ? 7.055 13.07 16.438 1 94.69 88 SER A C 1
ATOM 667 O O . SER A 1 88 ? 7.25 12.602 15.312 1 94.69 88 SER A O 1
ATOM 669 N N . ARG A 1 89 ? 6.863 14.344 16.703 1 95.38 89 ARG A N 1
ATOM 670 C CA . ARG A 1 89 ? 6.98 15.344 15.648 1 95.38 89 ARG A CA 1
ATOM 671 C C . ARG A 1 89 ? 8.383 15.352 15.055 1 95.38 89 ARG A C 1
ATOM 673 O O . ARG A 1 89 ? 8.547 15.492 13.844 1 95.38 89 ARG A O 1
ATOM 680 N N . ASP A 1 90 ? 9.375 15.156 15.93 1 97.38 90 ASP A N 1
ATOM 681 C CA . ASP A 1 90 ? 10.758 15.133 15.484 1 97.38 90 ASP A CA 1
ATOM 682 C C . ASP A 1 90 ? 11 13.992 14.5 1 97.38 90 ASP A C 1
ATOM 684 O O . ASP A 1 90 ? 11.758 14.141 13.539 1 97.38 90 ASP A O 1
ATOM 688 N N . GLU A 1 91 ? 10.391 12.875 14.719 1 97.38 91 GLU A N 1
ATOM 689 C CA . GLU A 1 91 ? 10.555 11.727 13.836 1 97.38 91 GLU A CA 1
ATOM 690 C C . GLU A 1 91 ? 9.914 11.977 12.477 1 97.38 91 GLU A C 1
ATOM 692 O O . GLU A 1 91 ? 10.398 11.484 11.453 1 97.38 91 GLU A O 1
ATOM 697 N N . VAL A 1 92 ? 8.766 12.703 12.469 1 97.56 92 VAL A N 1
ATOM 698 C CA . VAL A 1 92 ? 8.172 13.117 11.195 1 97.56 92 VAL A CA 1
ATOM 699 C C . VAL A 1 92 ? 9.18 13.938 10.398 1 97.56 92 VAL A C 1
ATOM 701 O O . VAL A 1 92 ? 9.477 13.617 9.242 1 97.56 92 VAL A O 1
ATOM 704 N N . ASP A 1 93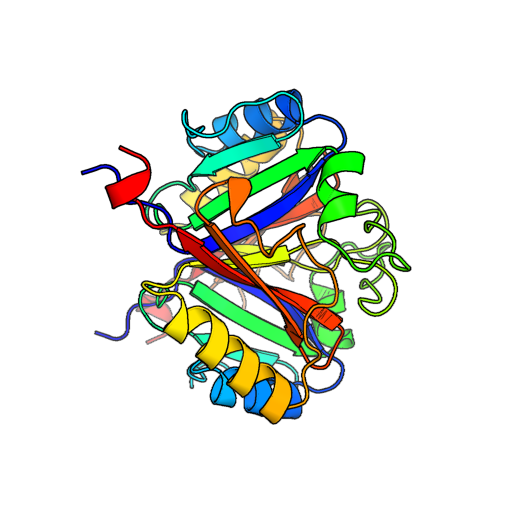 ? 9.758 14.953 11.055 1 97.69 93 ASP A N 1
ATOM 705 C CA . ASP A 1 93 ? 10.695 15.852 10.391 1 97.69 93 ASP A CA 1
ATOM 706 C C . ASP A 1 93 ? 11.945 15.102 9.938 1 97.69 93 ASP A C 1
ATOM 708 O O . ASP A 1 93 ? 12.477 15.359 8.859 1 97.69 93 ASP A O 1
ATOM 712 N N . ALA A 1 94 ? 12.406 14.211 10.773 1 98.19 94 ALA A N 1
ATOM 713 C CA . ALA A 1 94 ? 13.609 13.445 10.453 1 98.19 94 ALA A CA 1
ATOM 714 C C . ALA A 1 94 ? 13.398 12.578 9.219 1 98.19 94 ALA A C 1
ATOM 716 O O . ALA A 1 94 ? 14.273 12.492 8.352 1 98.19 94 ALA A O 1
ATOM 717 N N . LEU A 1 95 ? 12.25 11.906 9.172 1 98.06 95 LEU A N 1
ATOM 718 C CA . LEU A 1 95 ? 11.945 11.062 8.023 1 98.06 95 LEU A CA 1
ATOM 719 C C . LEU A 1 95 ? 11.852 11.891 6.742 1 98.06 95 LEU A C 1
ATOM 721 O O . LEU A 1 95 ? 12.375 11.492 5.699 1 98.06 95 LEU A O 1
ATOM 725 N N . LEU A 1 96 ? 11.211 13.008 6.793 1 98 96 LEU A N 1
ATOM 726 C CA . LEU A 1 96 ? 11.109 13.891 5.637 1 98 96 LEU A CA 1
ATOM 727 C C . LEU A 1 96 ? 12.492 14.359 5.195 1 98 96 LEU A C 1
ATOM 729 O O . LEU A 1 96 ? 12.797 14.383 3.998 1 98 96 LEU A O 1
ATOM 733 N N . ALA A 1 97 ? 13.305 14.758 6.16 1 98.44 97 ALA A N 1
ATOM 734 C CA . ALA A 1 97 ? 14.656 15.227 5.855 1 98.44 97 ALA A CA 1
ATOM 735 C C . ALA A 1 97 ? 15.461 14.148 5.141 1 98.44 97 ALA A C 1
ATOM 737 O O . ALA A 1 97 ? 16.172 14.43 4.176 1 98.44 97 ALA A O 1
ATOM 738 N N . LYS A 1 98 ? 15.352 12.914 5.602 1 98.62 98 LYS A N 1
ATOM 739 C CA . LYS A 1 98 ? 16.031 11.797 4.953 1 98.62 98 LYS A CA 1
ATOM 740 C C . LYS A 1 98 ? 15.547 11.617 3.516 1 98.62 98 LYS A C 1
ATOM 742 O O . LYS A 1 98 ? 16.344 11.398 2.609 1 98.62 98 LYS A O 1
ATOM 747 N N . ALA A 1 99 ? 14.219 11.688 3.324 1 98.69 99 ALA A N 1
ATOM 748 C CA . ALA A 1 99 ? 13.633 11.5 1.999 1 98.69 99 ALA A CA 1
ATOM 749 C C . ALA A 1 99 ? 14.141 12.562 1.025 1 98.69 99 ALA A C 1
ATOM 751 O O . ALA A 1 99 ? 14.539 12.242 -0.098 1 98.69 99 ALA A O 1
ATOM 752 N N . VAL A 1 100 ? 14.172 13.789 1.458 1 98.56 100 VAL A N 1
ATOM 753 C CA . VAL A 1 100 ? 14.602 14.898 0.612 1 98.56 100 VAL A CA 1
ATOM 754 C C . VAL A 1 100 ? 16.094 14.773 0.311 1 98.56 100 VAL A C 1
ATOM 756 O O . VAL A 1 100 ? 16.516 14.938 -0.834 1 98.56 100 VAL A O 1
ATOM 759 N N . ALA A 1 101 ? 16.875 14.445 1.312 1 98.75 101 ALA A N 1
ATOM 760 C CA . ALA A 1 101 ? 18.312 14.266 1.135 1 98.75 101 ALA A CA 1
ATOM 761 C C . ALA A 1 101 ? 18.625 13.156 0.134 1 98.75 101 ALA A C 1
ATOM 763 O O . ALA A 1 101 ? 19.609 13.219 -0.592 1 98.75 101 ALA A O 1
ATOM 764 N N . ALA A 1 102 ? 17.719 12.219 0.102 1 98.69 102 ALA A N 1
ATOM 765 C CA . ALA A 1 102 ? 17.922 11.062 -0.768 1 98.69 102 ALA A CA 1
ATOM 766 C C . ALA A 1 102 ? 17.391 11.336 -2.174 1 98.69 102 ALA A C 1
ATOM 768 O O . ALA A 1 102 ? 17.531 10.492 -3.068 1 98.69 102 ALA A O 1
ATOM 769 N N . GLY A 1 103 ? 16.75 12.453 -2.395 1 98.62 103 GLY A N 1
ATOM 770 C CA . GLY A 1 103 ? 16.344 12.828 -3.736 1 98.62 103 GLY A CA 1
ATOM 771 C C . GLY A 1 103 ? 14.828 12.914 -3.895 1 98.62 103 GLY A C 1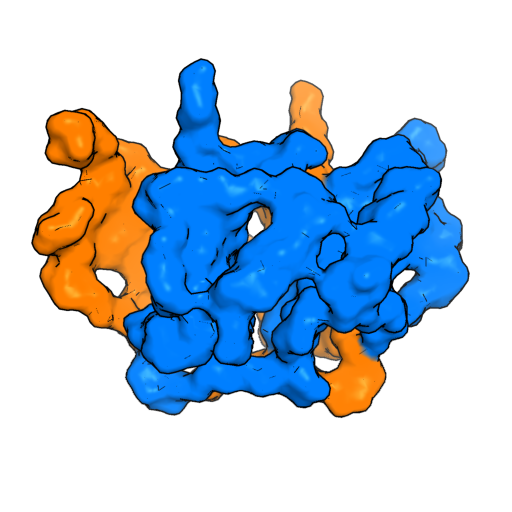
ATOM 772 O O . GLY A 1 103 ? 14.336 13.266 -4.965 1 98.62 103 GLY A O 1
ATOM 773 N N . GLY A 1 104 ? 14.07 12.586 -2.838 1 98.5 104 GLY A N 1
ATOM 774 C CA . GLY A 1 104 ? 12.633 12.758 -2.873 1 98.5 104 GLY A CA 1
ATOM 775 C C . GLY A 1 104 ? 12.195 14.211 -2.83 1 98.5 104 GLY A C 1
ATOM 776 O O . GLY A 1 104 ? 13.039 15.109 -2.797 1 98.5 104 GLY A O 1
ATOM 777 N N . LYS A 1 105 ? 10.883 14.414 -2.945 1 97.56 105 LYS A N 1
ATOM 778 C CA . LYS A 1 105 ? 10.32 15.758 -2.902 1 97.56 105 LYS A CA 1
ATOM 779 C C . LYS A 1 105 ? 9.43 15.938 -1.675 1 97.56 105 LYS A C 1
ATOM 781 O O . LYS A 1 105 ? 8.617 15.07 -1.353 1 97.56 105 LYS A O 1
ATOM 786 N N . SER A 1 106 ? 9.594 17.062 -1.031 1 97.12 106 SER A N 1
ATOM 787 C CA . SER A 1 106 ? 8.828 17.328 0.182 1 97.12 106 SER A CA 1
ATOM 788 C C . SER A 1 106 ? 7.465 17.922 -0.144 1 97.12 106 SER A C 1
ATOM 790 O O . SER A 1 106 ? 7.348 18.734 -1.066 1 97.12 106 SER A O 1
ATOM 792 N N . ASP A 1 107 ? 6.488 17.484 0.556 1 96.38 107 ASP A N 1
ATOM 793 C CA . ASP A 1 107 ? 5.164 18.078 0.668 1 96.38 107 ASP A CA 1
ATOM 794 C C . ASP A 1 107 ? 4.52 18.25 -0.706 1 96.38 107 ASP A C 1
ATOM 796 O O . ASP A 1 107 ? 4.09 19.359 -1.064 1 96.38 107 ASP A O 1
ATOM 800 N N . PRO A 1 108 ? 4.492 17.141 -1.431 1 95.12 108 PRO A N 1
ATOM 801 C CA . PRO A 1 108 ? 3.736 17.188 -2.684 1 95.12 108 PRO A CA 1
ATOM 802 C C . PRO A 1 108 ? 2.293 17.641 -2.482 1 95.12 108 PRO A C 1
ATOM 804 O O . PRO A 1 108 ? 1.666 18.156 -3.414 1 95.12 108 PRO A O 1
ATOM 807 N N . TYR A 1 109 ? 1.724 17.422 -1.363 1 90.94 109 TYR A N 1
ATOM 808 C CA . TYR A 1 109 ? 0.51 18.047 -0.854 1 90.94 109 TYR A CA 1
ATOM 809 C C . TYR A 1 109 ? 0.702 18.516 0.583 1 90.94 109 TYR A C 1
ATOM 811 O O . TYR A 1 109 ? 1.616 18.062 1.274 1 90.94 109 TYR A O 1
ATOM 819 N N . THR A 1 110 ? -0.117 19.469 0.989 1 89.94 110 THR A N 1
ATOM 820 C CA . THR A 1 110 ? -0.035 19.969 2.355 1 89.94 110 THR A CA 1
ATOM 821 C C . THR A 1 110 ? -1.425 20.062 2.979 1 89.94 110 THR A C 1
ATOM 823 O O . THR A 1 110 ? -2.369 20.531 2.336 1 89.94 110 THR A O 1
ATOM 826 N N . MET A 1 111 ? -1.429 19.469 4.168 1 87.75 111 MET A N 1
ATOM 827 C CA . MET A 1 111 ? -2.613 19.75 4.973 1 87.75 111 MET A CA 1
ATOM 828 C C . MET A 1 111 ? -2.49 21.109 5.668 1 87.75 111 MET A C 1
ATOM 830 O O . MET A 1 111 ? -1.387 21.547 6.004 1 87.75 111 MET A O 1
ATOM 834 N N . LYS A 1 112 ? -3.67 21.672 5.887 1 86.31 112 LYS A N 1
ATOM 835 C CA . LYS A 1 112 ? -3.65 22.938 6.621 1 86.31 112 LYS A CA 1
ATOM 836 C C . LYS A 1 112 ? -2.932 22.781 7.957 1 86.31 112 LYS A C 1
ATOM 838 O O . LYS A 1 112 ? -3.219 21.844 8.719 1 86.31 112 LYS A O 1
ATOM 843 N N . ASP A 1 113 ? -1.964 23.562 8.188 1 89.06 113 ASP A N 1
ATOM 844 C CA . ASP A 1 113 ? -1.157 23.578 9.398 1 89.06 113 ASP A CA 1
ATOM 845 C C . ASP A 1 113 ? -0.634 22.188 9.734 1 89.06 113 ASP A C 1
ATOM 847 O O . ASP A 1 113 ? -0.521 21.812 10.906 1 89.06 113 ASP A O 1
ATOM 851 N N . HIS A 1 114 ? -0.438 21.375 8.805 1 91.25 114 HIS A N 1
ATOM 852 C CA . HIS A 1 114 ? 0.111 20.031 8.93 1 91.25 114 HIS A CA 1
ATOM 853 C C . HIS A 1 114 ? -0.735 19.172 9.867 1 91.25 114 HIS A C 1
ATOM 855 O O . HIS A 1 114 ? -0.2 18.359 10.617 1 91.25 114 HIS A O 1
ATOM 861 N N . GLY A 1 115 ? -2.002 19.5 9.891 1 85.94 115 GLY A N 1
ATOM 862 C CA . GLY A 1 115 ? -2.936 18.703 10.664 1 85.94 115 GLY A CA 1
ATOM 863 C C . GLY A 1 115 ? -3.07 19.156 12.102 1 85.94 115 GLY A C 1
ATOM 864 O O . GLY A 1 115 ? -3.738 18.5 12.906 1 85.94 115 GLY A O 1
ATOM 865 N N . ALA A 1 116 ? -2.615 20.281 12.492 1 85.06 116 ALA A N 1
ATOM 866 C CA . ALA A 1 116 ? -2.574 20.766 13.867 1 85.06 116 ALA A CA 1
ATOM 867 C C . ALA A 1 116 ? -3.977 20.828 14.469 1 85.06 116 ALA A C 1
ATOM 869 O O . ALA A 1 116 ? -4.18 20.484 15.633 1 85.06 116 ALA A O 1
ATOM 870 N N . GLU A 1 117 ? -4.871 21.234 13.68 1 82.94 117 GLU A N 1
ATOM 871 C CA . GLU A 1 117 ? -6.242 21.375 14.164 1 82.94 117 GLU A CA 1
ATOM 872 C C . GLU A 1 117 ? -6.828 20.031 14.57 1 82.94 117 GLU A C 1
ATOM 874 O O . GLU A 1 117 ? -7.766 19.969 15.367 1 82.94 117 GLU A O 1
ATOM 879 N N . MET A 1 118 ? -6.316 19.031 14.031 1 80.5 118 MET A N 1
ATOM 880 C CA . MET A 1 118 ? -6.793 17.688 14.328 1 80.5 118 MET A CA 1
ATOM 881 C C . MET A 1 118 ? -5.902 17.016 15.359 1 80.5 118 MET A C 1
ATOM 883 O O . MET A 1 118 ? -6.035 15.812 15.617 1 80.5 118 MET A O 1
ATOM 887 N N . GLY A 1 119 ? -4.953 17.734 15.938 1 84.44 119 GLY A N 1
ATOM 888 C CA . GLY A 1 119 ? -4.039 17.172 16.922 1 84.44 119 GLY A CA 1
ATOM 889 C C . GLY A 1 119 ? -2.996 16.266 16.312 1 84.44 119 GLY A C 1
ATOM 890 O O . GLY A 1 119 ? -2.484 15.359 16.984 1 84.44 119 GLY A O 1
ATOM 891 N N . MET A 1 120 ? -2.828 16.422 15.094 1 90.06 120 MET A N 1
ATOM 892 C CA . MET A 1 120 ? -1.861 15.586 14.383 1 90.06 120 MET A CA 1
ATOM 893 C C . MET A 1 120 ? -0.727 16.422 13.812 1 90.06 120 MET A C 1
ATOM 895 O O . MET A 1 120 ? -0.788 17.656 13.844 1 90.06 120 MET A O 1
ATOM 899 N N . TYR A 1 121 ? 0.323 15.828 13.539 1 94.88 121 TYR A N 1
ATOM 900 C CA . TYR A 1 121 ? 1.409 16.391 12.75 1 94.88 121 TYR A CA 1
ATOM 901 C C . TYR A 1 121 ? 1.769 15.477 11.586 1 94.88 121 TYR A C 1
ATOM 903 O O . TYR A 1 121 ? 2.262 14.367 11.789 1 94.88 121 TYR A O 1
ATOM 911 N N . VAL A 1 122 ? 1.541 16.031 10.367 1 95.31 122 VAL A N 1
ATOM 912 C CA . VAL A 1 122 ? 1.645 15.195 9.18 1 95.31 122 VAL A CA 1
ATOM 913 C C . VAL A 1 122 ? 2.48 15.906 8.117 1 95.31 122 VAL A C 1
ATOM 915 O O . VAL A 1 122 ? 2.303 17.109 7.875 1 95.31 122 VAL A O 1
ATOM 918 N N . ARG A 1 123 ? 3.379 15.211 7.539 1 97.12 123 ARG A N 1
ATOM 919 C CA . ARG A 1 123 ? 4.145 15.672 6.387 1 97.12 123 ARG A CA 1
ATOM 920 C C . ARG A 1 123 ? 4.23 14.586 5.316 1 97.12 123 ARG A C 1
ATOM 922 O O . ARG A 1 123 ? 4.277 13.398 5.637 1 97.12 123 ARG A O 1
ATOM 929 N N . SER A 1 124 ? 4.266 15.039 4.086 1 97.88 124 SER A N 1
ATOM 930 C CA . SER A 1 124 ? 4.293 14.094 2.98 1 97.88 124 SER A CA 1
ATOM 931 C C . SER A 1 124 ? 5.562 14.242 2.15 1 97.88 124 SER A C 1
ATOM 933 O O . SER A 1 124 ? 6.266 15.25 2.264 1 97.88 124 SER A O 1
ATOM 935 N N . PHE A 1 125 ? 5.926 13.234 1.374 1 98.31 125 PHE A N 1
ATOM 936 C CA . PHE A 1 125 ? 7.02 13.281 0.409 1 98.31 125 PHE A CA 1
ATOM 937 C C . PHE A 1 125 ? 6.781 12.281 -0.721 1 98.31 125 PHE A C 1
ATOM 939 O O . PHE A 1 125 ? 5.934 11.398 -0.609 1 98.31 125 PHE A O 1
ATOM 946 N N . THR A 1 126 ? 7.461 12.484 -1.832 1 98.5 126 THR A N 1
ATOM 947 C CA . THR A 1 126 ? 7.496 11.484 -2.893 1 98.5 126 THR A CA 1
ATOM 948 C C . THR A 1 126 ? 8.844 10.773 -2.918 1 98.5 126 THR A C 1
ATOM 950 O O . THR A 1 126 ? 9.859 11.336 -2.514 1 98.5 126 THR A O 1
ATOM 953 N N . ASP A 1 127 ? 8.781 9.508 -3.361 1 98.69 127 ASP A N 1
ATOM 954 C CA . ASP A 1 127 ? 10.039 8.867 -3.709 1 98.69 127 ASP A CA 1
ATOM 955 C C . ASP A 1 127 ? 10.555 9.352 -5.062 1 98.69 127 ASP A C 1
ATOM 957 O O . ASP A 1 127 ? 10.07 10.359 -5.59 1 98.69 127 ASP A O 1
ATOM 961 N N . LEU A 1 128 ? 11.5 8.734 -5.676 1 98.38 128 LEU A N 1
ATOM 962 C CA . LEU A 1 128 ? 12.18 9.195 -6.879 1 98.38 128 LEU A CA 1
ATOM 963 C C . LEU A 1 128 ? 11.242 9.141 -8.086 1 98.38 128 LEU A C 1
ATOM 965 O O . LEU A 1 128 ? 11.453 9.852 -9.07 1 98.38 128 LEU A O 1
ATOM 969 N N . ASP A 1 129 ? 10.211 8.266 -8.016 1 98.38 129 ASP A N 1
ATOM 970 C CA . ASP A 1 129 ? 9.336 8.031 -9.164 1 98.38 129 ASP A CA 1
ATOM 971 C C . ASP A 1 129 ? 8 8.75 -8.984 1 98.38 129 ASP A C 1
ATOM 973 O O . ASP A 1 129 ? 7.16 8.734 -9.883 1 98.38 129 ASP A O 1
ATOM 977 N N . GLY A 1 130 ? 7.777 9.305 -7.816 1 98.06 130 GLY A N 1
ATOM 978 C CA . GLY A 1 130 ? 6.543 10.047 -7.602 1 98.06 130 GLY A CA 1
ATOM 979 C C . GLY A 1 130 ? 5.535 9.297 -6.754 1 98.06 130 GLY A C 1
ATOM 980 O O . GLY A 1 130 ? 4.398 9.75 -6.594 1 98.06 130 GLY A O 1
ATOM 981 N N . HIS A 1 131 ? 5.887 8.133 -6.223 1 98.75 131 HIS A N 1
ATOM 982 C CA . HIS A 1 131 ? 5.008 7.477 -5.262 1 98.75 131 HIS A CA 1
ATOM 983 C C . HIS A 1 131 ? 4.859 8.305 -3.992 1 98.75 131 HIS A C 1
ATOM 985 O O . HIS A 1 131 ? 5.836 8.867 -3.49 1 98.75 131 HIS A O 1
ATOM 991 N N . LEU A 1 132 ? 3.678 8.383 -3.439 1 98.69 132 LEU A N 1
ATOM 992 C CA . LEU A 1 132 ? 3.383 9.266 -2.32 1 98.69 132 LEU A CA 1
ATOM 993 C C . LEU A 1 132 ? 3.553 8.539 -0.991 1 98.69 132 LEU A C 1
ATOM 995 O O . LEU A 1 132 ? 3.035 7.434 -0.814 1 98.69 132 LEU A O 1
ATOM 999 N N . TRP A 1 133 ? 4.242 9.195 -0.111 1 98.69 133 TRP A N 1
ATOM 1000 C CA . TRP A 1 133 ? 4.422 8.766 1.271 1 98.69 133 TRP A CA 1
ATOM 1001 C C . TRP A 1 133 ? 4.023 9.867 2.244 1 98.69 133 TRP A C 1
ATOM 1003 O O . TRP A 1 133 ? 3.979 11.047 1.872 1 98.69 133 TRP A O 1
ATOM 1013 N N . GLU A 1 134 ? 3.707 9.438 3.422 1 98.25 134 GLU A N 1
ATOM 1014 C CA . GLU A 1 134 ? 3.355 10.367 4.492 1 98.25 134 GLU A CA 1
ATOM 1015 C C . GLU A 1 134 ? 3.904 9.891 5.836 1 98.25 134 GLU A C 1
ATOM 1017 O O . GLU A 1 134 ? 3.857 8.703 6.145 1 98.25 134 GLU A O 1
ATOM 1022 N N . ALA A 1 135 ? 4.523 10.758 6.574 1 97.44 135 ALA A N 1
ATOM 1023 C CA . ALA A 1 135 ? 4.832 10.547 7.988 1 97.44 135 ALA A CA 1
ATOM 1024 C C . ALA A 1 135 ? 3.797 11.234 8.883 1 97.44 135 ALA A C 1
ATOM 1026 O O . ALA A 1 135 ? 3.473 12.406 8.68 1 97.44 135 ALA A O 1
ATOM 1027 N N . PHE A 1 136 ? 3.381 10.438 9.75 1 94.75 136 PHE A N 1
ATOM 1028 C CA . PHE A 1 136 ? 2.244 10.852 10.562 1 94.75 136 PHE A CA 1
ATOM 1029 C C . PHE A 1 136 ? 2.531 10.641 12.047 1 94.75 136 PHE A C 1
ATOM 1031 O O . PHE A 1 136 ? 3.004 9.57 12.445 1 94.75 136 PHE A O 1
ATOM 1038 N N . PHE A 1 137 ? 2.24 11.734 12.898 1 95 137 PHE A N 1
ATOM 1039 C CA . PHE A 1 137 ? 2.303 11.641 14.352 1 95 137 PHE A CA 1
ATOM 1040 C C . PHE A 1 137 ? 1.013 12.148 14.984 1 95 137 PHE A C 1
ATOM 1042 O O . PHE A 1 137 ? 0.474 13.172 14.57 1 95 137 PHE A O 1
ATOM 1049 N N . MET A 1 138 ? 0.437 11.336 15.766 1 86.81 138 MET A N 1
ATOM 1050 C CA . MET A 1 138 ? -0.705 11.773 16.562 1 86.81 138 MET A CA 1
ATOM 1051 C C . MET A 1 138 ? -0.422 11.594 18.062 1 86.81 138 MET A C 1
ATOM 1053 O O . MET A 1 138 ? 0.047 10.539 18.484 1 86.81 138 MET A O 1
ATOM 1057 N N . ASP A 1 139 ? -0.648 12.625 18.766 1 76.31 139 ASP A N 1
ATOM 1058 C CA . ASP A 1 139 ? -0.525 12.555 20.219 1 76.31 139 ASP A CA 1
ATOM 1059 C C . ASP A 1 139 ? -1.754 11.898 20.844 1 76.31 139 ASP A C 1
ATOM 1061 O O . ASP A 1 139 ? -2.781 12.547 21.047 1 76.31 139 ASP A O 1
ATOM 1065 N N . TRP A 1 140 ? -1.775 10.688 20.797 1 61.75 140 TRP A N 1
ATOM 1066 C CA . TRP A 1 140 ? -2.926 9.953 21.312 1 61.75 140 TRP A CA 1
ATOM 1067 C C . TRP A 1 140 ? -3.248 10.375 22.734 1 61.75 140 TRP A C 1
ATOM 1069 O O . TRP A 1 140 ? -4.398 10.297 23.172 1 61.75 140 TRP A O 1
ATOM 1079 N N . GLN A 1 141 ? -2.277 10.562 23.531 1 51.28 141 GLN A N 1
ATOM 1080 C CA . GLN A 1 141 ? -2.574 11.047 24.875 1 51.28 141 GLN A CA 1
ATOM 1081 C C . GLN A 1 141 ? -3.465 12.289 24.828 1 51.28 141 GLN A C 1
ATOM 1083 O O . GLN A 1 141 ? -4.332 12.469 25.688 1 51.28 141 GLN A O 1
ATOM 1088 N N . LYS A 1 142 ? -3.307 13.148 23.938 1 50.56 142 LYS A N 1
ATOM 1089 C CA . LYS A 1 142 ? -4.125 14.352 23.891 1 50.56 142 LYS A CA 1
ATOM 1090 C C . LYS A 1 142 ? -5.484 14.078 23.25 1 50.56 142 LYS A C 1
ATOM 1092 O O . LYS A 1 142 ? -6.402 14.891 23.359 1 50.56 142 LYS A O 1
ATOM 1097 N N . THR A 1 143 ? -5.66 13.008 22.578 1 47.69 143 THR A N 1
ATOM 1098 C CA . THR A 1 143 ? -6.949 12.727 21.953 1 47.69 143 THR A CA 1
ATOM 1099 C C . THR A 1 143 ? -7.898 12.062 22.953 1 47.69 143 THR A C 1
ATOM 1101 O O . THR A 1 143 ? -9.094 11.945 22.672 1 47.69 143 THR A O 1
ATOM 1104 N N . GLU A 1 144 ? -7.395 11.445 24.016 1 42.78 144 GLU A N 1
ATOM 1105 C CA . GLU A 1 144 ? -8.289 10.969 25.062 1 42.78 144 GLU A CA 1
ATOM 1106 C C . GLU A 1 144 ? -8.789 12.125 25.938 1 42.78 144 GLU A C 1
ATOM 1108 O O . GLU A 1 144 ? -8.055 13.086 26.172 1 42.78 144 GLU A O 1
ATOM 1113 N N . MET B 1 1 ? -5.375 -4.984 24.047 1 37.06 1 MET B N 1
ATOM 1114 C CA . MET B 1 1 ? -5.199 -3.557 23.797 1 37.06 1 MET B CA 1
ATOM 1115 C C . MET B 1 1 ? -5.203 -3.256 22.312 1 37.06 1 MET B C 1
ATOM 1117 O O . MET B 1 1 ? -4.598 -3.984 21.516 1 37.06 1 MET B O 1
ATOM 1121 N N . SER B 1 2 ? -6.27 -2.695 21.812 1 50.31 2 SER B N 1
ATOM 1122 C CA . SER B 1 2 ? -6.504 -2.564 20.375 1 50.31 2 SER B CA 1
ATOM 1123 C C . SER B 1 2 ? -5.293 -1.969 19.672 1 50.31 2 SER B C 1
ATOM 1125 O O . SER B 1 2 ? -4.789 -0.917 20.078 1 50.31 2 SER B O 1
ATOM 1127 N N . THR B 1 3 ? -4.434 -2.76 19.062 1 65.62 3 THR B N 1
ATOM 1128 C CA . THR B 1 3 ? -3.176 -2.355 18.453 1 65.62 3 THR B CA 1
ATOM 1129 C C . THR B 1 3 ? -3.406 -1.252 17.422 1 65.62 3 THR B C 1
ATOM 1131 O O . THR B 1 3 ? -4.262 -1.383 16.547 1 65.62 3 THR B O 1
ATOM 1134 N N . LYS B 1 4 ? -3.066 -0.059 17.812 1 85 4 LYS B N 1
ATOM 1135 C CA . LYS B 1 4 ? -3.115 1.082 16.891 1 85 4 LYS B CA 1
ATOM 1136 C C . LYS B 1 4 ? -2.314 0.807 15.625 1 85 4 LYS B C 1
ATOM 1138 O O . LYS B 1 4 ? -1.163 0.371 15.695 1 85 4 LYS B O 1
ATOM 1143 N N . PRO B 1 5 ? -2.947 0.995 14.523 1 95.5 5 PRO B N 1
ATOM 1144 C CA . PRO B 1 5 ? -2.178 0.794 13.297 1 95.5 5 PRO B CA 1
ATOM 1145 C C . PRO B 1 5 ? -0.934 1.678 13.227 1 95.5 5 PRO B C 1
ATOM 1147 O O . PRO B 1 5 ? -0.949 2.811 13.719 1 95.5 5 PRO B O 1
ATOM 1150 N N . THR B 1 6 ? 0.085 1.099 12.656 1 97.19 6 THR B N 1
ATOM 1151 C CA . THR B 1 6 ? 1.335 1.834 12.492 1 97.19 6 THR B CA 1
ATOM 1152 C C . THR B 1 6 ? 1.617 2.102 11.016 1 97.19 6 THR B C 1
ATOM 1154 O O . THR B 1 6 ? 2.586 2.785 10.68 1 97.19 6 THR B O 1
ATOM 1157 N N . PHE B 1 7 ? 0.829 1.56 10.141 1 98.25 7 PHE B N 1
ATOM 1158 C CA . PHE B 1 7 ? 0.946 1.731 8.695 1 98.25 7 PHE B CA 1
ATOM 1159 C C . PHE B 1 7 ? -0.43 1.856 8.055 1 98.25 7 PHE B C 1
ATOM 1161 O O . PHE B 1 7 ? -1.357 1.128 8.414 1 98.25 7 PHE B O 1
ATOM 1168 N N . PHE B 1 8 ? -0.579 2.803 7.156 1 98.44 8 PHE B N 1
ATOM 1169 C CA . PHE B 1 8 ? -1.858 3.047 6.5 1 98.44 8 PHE B CA 1
ATOM 1170 C C . PHE B 1 8 ? -1.701 3.035 4.984 1 98.44 8 PHE B C 1
ATOM 1172 O O . PHE B 1 8 ? -0.735 3.584 4.449 1 98.44 8 PHE B O 1
ATOM 1179 N N . ILE B 1 9 ? -2.598 2.346 4.355 1 98.88 9 ILE B N 1
ATOM 1180 C CA . ILE B 1 9 ? -2.752 2.41 2.908 1 98.88 9 ILE B CA 1
ATOM 1181 C C . ILE B 1 9 ? -3.971 3.262 2.557 1 98.88 9 ILE B C 1
ATOM 1183 O O . ILE B 1 9 ? -5.094 2.938 2.945 1 98.88 9 ILE B O 1
ATOM 1187 N N . ASN B 1 10 ? -3.744 4.348 1.891 1 98.69 10 ASN B N 1
ATOM 1188 C CA . ASN B 1 10 ? -4.844 5.195 1.439 1 98.69 10 ASN B CA 1
ATOM 1189 C C . ASN B 1 10 ? -5.137 4.992 -0.044 1 98.69 10 ASN B C 1
ATOM 1191 O O . ASN B 1 10 ? -4.219 4.992 -0.868 1 98.69 10 ASN B O 1
ATOM 1195 N N . ALA B 1 11 ? -6.348 4.828 -0.384 1 98.75 11 ALA B N 1
ATOM 1196 C CA . ALA B 1 11 ? -6.789 4.676 -1.768 1 98.75 11 ALA B CA 1
ATOM 1197 C C . ALA B 1 11 ? -8.188 5.25 -1.96 1 98.75 11 ALA B C 1
ATOM 1199 O O . ALA B 1 11 ? -8.883 5.562 -0.986 1 98.75 11 ALA B O 1
ATOM 1200 N N . SER B 1 12 ? -8.57 5.391 -3.191 1 98.69 12 SER B N 1
ATOM 1201 C CA . SER B 1 12 ? -9.875 5.984 -3.48 1 98.69 12 SER B CA 1
ATOM 1202 C C . SER B 1 12 ? -10.906 4.914 -3.816 1 98.69 12 SER B C 1
ATOM 1204 O O . SER B 1 12 ? -10.547 3.779 -4.145 1 98.69 12 SER B O 1
ATOM 1206 N N . THR B 1 13 ? -12.094 5.266 -3.691 1 98.75 13 THR B N 1
ATOM 1207 C CA . THR B 1 13 ? -13.227 4.438 -4.086 1 98.75 13 THR B CA 1
ATOM 1208 C C . THR B 1 13 ? -14.383 5.301 -4.578 1 98.75 13 THR B C 1
ATOM 1210 O O . THR B 1 13 ? -14.523 6.453 -4.164 1 98.75 13 THR B O 1
ATOM 1213 N N . SER B 1 14 ? -15.172 4.73 -5.434 1 98.31 14 SER B N 1
ATOM 1214 C CA . SER B 1 14 ? -16.375 5.406 -5.898 1 98.31 14 SER B CA 1
ATOM 1215 C C . SER B 1 14 ? -17.453 5.406 -4.824 1 98.31 14 SER B C 1
ATOM 1217 O O . SER B 1 14 ? -18.359 6.254 -4.836 1 98.31 14 SER B O 1
ATOM 1219 N N . SER B 1 15 ? -17.406 4.457 -3.855 1 98.75 15 SER B N 1
ATOM 1220 C CA . SER B 1 15 ? -18.406 4.359 -2.793 1 98.75 15 SER B CA 1
ATOM 1221 C C . SER B 1 15 ? -17.797 3.799 -1.513 1 98.75 15 SER B C 1
ATOM 1223 O O . SER B 1 15 ? -17.641 2.584 -1.372 1 98.75 15 SER B O 1
ATOM 1225 N N . PRO B 1 16 ? -17.516 4.676 -0.526 1 98.81 16 PRO B N 1
ATOM 1226 C CA . PRO B 1 16 ? -16.922 4.199 0.724 1 98.81 16 PRO B CA 1
ATOM 1227 C C . PRO B 1 16 ? -17.766 3.137 1.418 1 98.81 16 PRO B C 1
ATOM 1229 O O . PRO B 1 16 ? -17.234 2.156 1.937 1 98.81 16 PRO B O 1
ATOM 1232 N N . GLU B 1 17 ? -19.031 3.254 1.364 1 98.75 17 GLU B N 1
ATOM 1233 C CA . GLU B 1 17 ? -19.906 2.289 2.027 1 98.75 17 GLU B CA 1
ATOM 1234 C C . GLU B 1 17 ? -19.828 0.92 1.358 1 98.75 17 GLU B C 1
ATOM 1236 O O . GLU B 1 17 ? -19.734 -0.104 2.037 1 98.75 17 GLU B O 1
ATOM 1241 N N . GLU B 1 18 ? -19.875 0.866 0.036 1 98.81 18 GLU B N 1
ATOM 1242 C CA . GLU B 1 18 ? -19.75 -0.403 -0.675 1 98.81 18 GLU B CA 1
ATOM 1243 C C . GLU B 1 18 ? -18.359 -1.019 -0.46 1 98.81 18 GLU B C 1
ATOM 1245 O O . GLU B 1 18 ? -18.234 -2.238 -0.339 1 98.81 18 GLU B O 1
ATOM 1250 N N . ALA B 1 19 ? -17.391 -0.135 -0.434 1 98.88 19 ALA B N 1
ATOM 1251 C CA . ALA B 1 19 ? -16.031 -0.619 -0.166 1 98.88 19 ALA B CA 1
ATOM 1252 C C . ALA B 1 19 ? -15.945 -1.252 1.22 1 98.88 19 ALA B C 1
ATOM 1254 O O . ALA B 1 19 ? -15.328 -2.307 1.388 1 98.88 19 ALA B O 1
ATOM 1255 N N . LYS B 1 20 ? -16.516 -0.61 2.17 1 98.81 20 LYS B N 1
ATOM 1256 C CA . LYS B 1 20 ? -16.547 -1.159 3.521 1 98.81 20 LYS B CA 1
ATOM 1257 C C . LYS B 1 20 ? -17.156 -2.559 3.537 1 98.81 20 LYS B C 1
ATOM 1259 O O . LYS B 1 20 ? -16.609 -3.471 4.16 1 98.81 20 LYS B O 1
ATOM 1264 N N . VAL B 1 21 ? -18.266 -2.746 2.855 1 98.81 21 VAL B N 1
ATOM 1265 C CA . VAL B 1 21 ? -18.922 -4.043 2.783 1 98.81 21 VAL B CA 1
ATOM 1266 C C . VAL B 1 21 ? -18 -5.062 2.129 1 98.81 21 VAL B C 1
ATOM 1268 O O . VAL B 1 21 ? -17.812 -6.172 2.645 1 98.81 21 VAL B O 1
ATOM 1271 N N . PHE B 1 22 ? -17.391 -4.695 1.028 1 98.94 22 PHE B N 1
ATOM 1272 C CA . PHE B 1 22 ? -16.484 -5.562 0.288 1 98.94 22 PHE B CA 1
ATOM 1273 C C . PHE B 1 22 ? -15.352 -6.051 1.185 1 98.94 22 PHE B C 1
ATOM 1275 O O . PHE B 1 22 ? -15.133 -7.258 1.315 1 98.94 22 PHE B O 1
ATOM 1282 N N . TYR B 1 23 ? -14.617 -5.105 1.814 1 98.88 23 TYR B N 1
ATOM 1283 C CA . TYR B 1 23 ? -13.422 -5.461 2.568 1 98.88 23 TYR B CA 1
ATOM 1284 C C . TYR B 1 23 ? -13.781 -6.188 3.857 1 98.88 23 TYR B C 1
ATOM 1286 O O . TYR B 1 23 ? -13.047 -7.062 4.312 1 98.88 23 TYR B O 1
ATOM 1294 N N . THR B 1 24 ? -14.961 -5.848 4.461 1 98.81 24 THR B N 1
ATOM 1295 C CA . THR B 1 24 ? -15.43 -6.605 5.617 1 98.81 24 THR B CA 1
ATOM 1296 C C . THR B 1 24 ? -15.664 -8.062 5.246 1 98.81 24 THR B C 1
ATOM 1298 O O . THR B 1 24 ? -15.336 -8.969 6.016 1 98.81 24 THR B O 1
ATOM 1301 N N . ALA B 1 25 ? -16.234 -8.312 4.078 1 98.75 25 ALA B N 1
ATOM 1302 C CA . ALA B 1 25 ? -16.453 -9.672 3.588 1 98.75 25 ALA B CA 1
ATOM 1303 C C . ALA B 1 25 ? -15.133 -10.43 3.447 1 98.75 25 ALA B C 1
ATOM 1305 O O . ALA B 1 25 ? -15.117 -11.664 3.479 1 98.75 25 ALA B O 1
ATOM 1306 N N . LEU B 1 26 ? -14.055 -9.719 3.273 1 98.5 26 LEU B N 1
ATOM 1307 C CA . LEU B 1 26 ? -12.742 -10.336 3.113 1 98.5 26 LEU B CA 1
ATOM 1308 C C . LEU B 1 26 ? -12.07 -10.547 4.465 1 98.5 26 LEU B C 1
ATOM 1310 O O . LEU B 1 26 ? -10.945 -11.055 4.535 1 98.5 26 LEU B O 1
ATOM 1314 N N . GLY B 1 27 ? -12.656 -10.078 5.52 1 98.19 27 GLY B N 1
ATOM 1315 C CA . GLY B 1 27 ? -12.117 -10.305 6.855 1 98.19 27 GLY B CA 1
ATOM 1316 C C . GLY B 1 27 ? -11.508 -9.055 7.469 1 98.19 27 GLY B C 1
ATOM 1317 O O . GLY B 1 27 ? -10.992 -9.094 8.586 1 98.19 27 GLY B O 1
ATOM 1318 N N . PHE B 1 28 ? -11.531 -7.941 6.711 1 98.62 28 PHE B N 1
ATOM 1319 C CA . PHE B 1 28 ? -11.102 -6.684 7.312 1 98.62 28 PHE B CA 1
ATOM 1320 C C . PHE B 1 28 ? -12.086 -6.219 8.375 1 98.62 28 PHE B C 1
ATOM 1322 O O . PHE B 1 28 ? -13.281 -6.504 8.281 1 98.62 28 PHE B O 1
ATOM 1329 N N . THR B 1 29 ? -11.586 -5.484 9.352 1 98.44 29 THR B N 1
ATOM 1330 C CA . THR B 1 29 ? -12.438 -5.012 10.438 1 98.44 29 THR B CA 1
ATOM 1331 C C . THR B 1 29 ? -12.594 -3.496 10.383 1 98.44 29 THR B C 1
ATOM 1333 O O . THR B 1 29 ? -11.609 -2.76 10.461 1 98.44 29 THR B O 1
ATOM 1336 N N . PRO B 1 30 ? -13.805 -3.029 10.258 1 98.06 30 PRO B N 1
ATOM 1337 C CA . PRO B 1 30 ? -14 -1.577 10.297 1 98.06 30 PRO B CA 1
ATOM 1338 C C . PRO B 1 30 ? -13.555 -0.956 11.617 1 98.06 30 PRO B C 1
ATOM 1340 O O . PRO B 1 30 ? -13.859 -1.485 12.688 1 98.06 30 PRO B O 1
ATOM 1343 N N . ALA B 1 31 ? -12.812 0.104 11.523 1 96.69 31 ALA B N 1
ATOM 1344 C CA . ALA B 1 31 ? -12.391 0.839 12.711 1 96.69 31 ALA B CA 1
ATOM 1345 C C . ALA B 1 31 ? -13.445 1.864 13.125 1 96.69 31 ALA B C 1
ATOM 1347 O O . ALA B 1 31 ? -13.836 2.715 12.32 1 96.69 31 ALA B O 1
ATOM 1348 N N . GLU B 1 32 ? -13.836 1.9 14.297 1 93.5 32 GLU B N 1
ATOM 1349 C CA . GLU B 1 32 ? -14.906 2.775 14.773 1 93.5 32 GLU B CA 1
ATOM 1350 C C . GLU B 1 32 ? -14.453 4.234 14.797 1 93.5 32 GLU B C 1
ATOM 1352 O O . GLU B 1 32 ? -15.27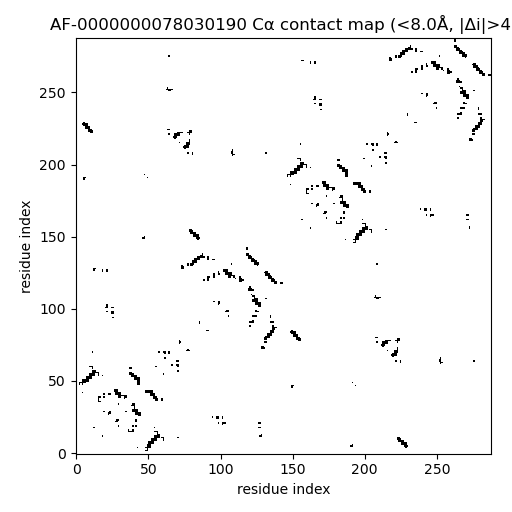3 5.145 14.68 1 93.5 32 GLU B O 1
ATOM 1357 N N . TRP B 1 33 ? -13.188 4.418 14.883 1 91.44 33 TRP B N 1
ATOM 1358 C CA . TRP B 1 33 ? -12.68 5.777 15.039 1 91.44 33 TRP B CA 1
ATOM 1359 C C . TRP B 1 33 ? -12.688 6.512 13.703 1 91.44 33 TRP B C 1
ATOM 1361 O O . TRP B 1 33 ? -12.484 7.73 13.656 1 91.44 33 TRP B O 1
ATOM 1371 N N . CYS B 1 34 ? -12.953 5.906 12.648 1 93.44 34 CYS B N 1
ATOM 1372 C CA . CYS B 1 34 ? -13.086 6.535 11.344 1 93.44 34 CYS B CA 1
ATOM 1373 C C . CYS B 1 34 ? -14.141 5.828 10.5 1 93.44 34 CYS B C 1
ATOM 1375 O O . CYS B 1 34 ? -13.82 4.906 9.742 1 93.44 34 CYS B O 1
ATOM 1377 N N . ASP B 1 35 ? -15.281 6.23 10.586 1 95.81 35 ASP B N 1
ATOM 1378 C CA . ASP B 1 35 ? -16.438 5.762 9.844 1 95.81 35 ASP B CA 1
ATOM 1379 C C . ASP B 1 35 ? -17.328 6.926 9.422 1 95.81 35 ASP B C 1
ATOM 1381 O O . ASP B 1 35 ? -18.453 7.062 9.906 1 95.81 35 ASP B O 1
ATOM 1385 N N . VAL B 1 36 ? -16.781 7.668 8.547 1 96.75 36 VAL B N 1
ATOM 1386 C CA . VAL B 1 36 ? -17.5 8.836 8.062 1 96.75 36 VAL B CA 1
ATOM 1387 C C . VAL B 1 36 ? -17.875 8.648 6.594 1 96.75 36 VAL B C 1
ATOM 1389 O O . VAL B 1 36 ? -17.312 7.777 5.918 1 96.75 36 VAL B O 1
ATOM 1392 N N . PRO B 1 37 ? -18.781 9.352 6.051 1 97.75 37 PRO B N 1
ATOM 1393 C CA . PRO B 1 37 ? -19.281 9.117 4.695 1 97.75 37 PRO B CA 1
ATOM 1394 C C . PRO B 1 37 ? -18.172 9.164 3.643 1 97.75 37 PRO B C 1
ATOM 1396 O O . PRO B 1 37 ? -18.219 8.422 2.658 1 97.75 37 PRO B O 1
ATOM 1399 N N . THR B 1 38 ? -17.141 9.914 3.859 1 98.19 38 THR B N 1
ATOM 1400 C CA . THR B 1 38 ? -16.125 10.156 2.838 1 98.19 38 THR B CA 1
ATOM 1401 C C . THR B 1 38 ? -14.969 9.172 2.979 1 98.19 38 THR B C 1
ATOM 1403 O O . THR B 1 38 ? -14.148 9.039 2.07 1 98.19 38 THR B O 1
ATOM 1406 N N . THR B 1 39 ? -14.906 8.508 4.172 1 98.44 39 THR B N 1
ATOM 1407 C CA . THR B 1 39 ? -13.75 7.664 4.438 1 98.44 39 THR B CA 1
ATOM 1408 C C . THR B 1 39 ? -14.125 6.516 5.371 1 98.44 39 THR B C 1
ATOM 1410 O O . THR B 1 39 ? -14.844 6.715 6.352 1 98.44 39 THR B O 1
ATOM 1413 N N . LYS B 1 40 ? -13.695 5.312 5.051 1 98.75 40 LYS B N 1
ATOM 1414 C CA . LYS B 1 40 ? -13.766 4.152 5.93 1 98.75 40 LYS B CA 1
ATOM 1415 C C . LYS 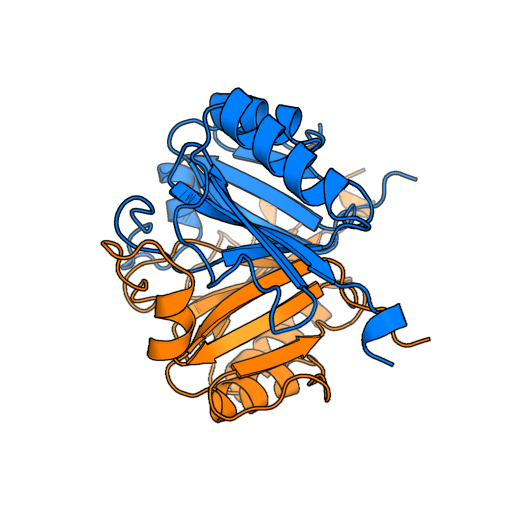B 1 40 ? -12.367 3.629 6.258 1 98.75 40 LYS B C 1
ATOM 1417 O O . LYS B 1 40 ? -11.523 3.5 5.371 1 98.75 40 LYS B O 1
ATOM 1422 N N . ALA B 1 41 ? -12.141 3.467 7.492 1 98.44 41 ALA B N 1
ATOM 1423 C CA . ALA B 1 41 ? -10.914 2.805 7.945 1 98.44 41 ALA B CA 1
ATOM 1424 C C . ALA B 1 41 ? -11.164 1.322 8.211 1 98.44 41 ALA B C 1
ATOM 1426 O O . ALA B 1 41 ? -12.117 0.959 8.898 1 98.44 41 ALA B O 1
ATOM 1427 N N . LEU B 1 42 ? -10.336 0.466 7.656 1 98.75 42 LEU B N 1
ATOM 1428 C CA . LEU B 1 42 ? -10.477 -0.979 7.793 1 98.75 42 LEU B CA 1
ATOM 1429 C C . LEU B 1 42 ? -9.156 -1.624 8.195 1 98.75 42 LEU B C 1
ATOM 1431 O O . LEU B 1 42 ? -8.164 -1.516 7.469 1 98.75 42 LEU B O 1
ATOM 1435 N N . ILE B 1 43 ? -9.164 -2.291 9.312 1 98.5 43 ILE B N 1
ATOM 1436 C CA . ILE B 1 43 ? -7.977 -2.984 9.805 1 98.5 43 ILE B CA 1
ATOM 1437 C C . ILE B 1 43 ? -7.836 -4.332 9.094 1 98.5 43 ILE B C 1
ATOM 1439 O O . ILE B 1 43 ? -8.805 -5.078 8.969 1 98.5 43 ILE B O 1
ATOM 1443 N N . LEU B 1 44 ? -6.629 -4.594 8.523 1 98.56 44 LEU B N 1
ATOM 1444 C CA . LEU B 1 44 ? -6.398 -5.871 7.863 1 98.56 44 LEU B CA 1
ATOM 1445 C C . LEU B 1 44 ? -6.48 -7.023 8.859 1 98.56 44 LEU B C 1
ATOM 1447 O O . LEU B 1 44 ? -6.273 -6.828 10.062 1 98.56 44 LEU B O 1
ATOM 1451 N N . PRO B 1 45 ? -6.816 -8.227 8.383 1 96.94 45 PRO B N 1
ATOM 1452 C CA . PRO B 1 45 ? -6.887 -9.383 9.281 1 96.94 45 PRO B CA 1
ATOM 1453 C C . PRO B 1 45 ? -5.508 -9.859 9.727 1 96.94 45 PRO B C 1
ATOM 1455 O O . PRO B 1 45 ? -4.496 -9.477 9.141 1 96.94 45 PRO B O 1
ATOM 1458 N N . ALA B 1 46 ? -5.492 -10.625 10.711 1 94.94 46 ALA B N 1
ATOM 1459 C CA . ALA B 1 46 ? -4.258 -11.266 11.172 1 94.94 46 ALA B CA 1
ATOM 1460 C C . ALA B 1 46 ? -3.545 -11.969 10.023 1 94.94 46 ALA B C 1
ATOM 1462 O O . ALA B 1 46 ? -4.188 -12.578 9.164 1 94.94 46 ALA B O 1
ATOM 1463 N N . PRO B 1 47 ? -2.289 -11.867 10.086 1 95.25 47 PRO B N 1
ATOM 1464 C CA . PRO B 1 47 ? -1.374 -11.281 11.07 1 95.25 47 PRO B CA 1
ATOM 1465 C C . PRO B 1 47 ? -1.016 -9.828 10.758 1 95.25 47 PRO B C 1
ATOM 1467 O O . PRO B 1 47 ? 0.056 -9.359 11.141 1 95.25 47 PRO B O 1
ATOM 1470 N N . ASN B 1 48 ? -1.811 -9.141 10.016 1 97.5 48 ASN B N 1
ATOM 1471 C CA . ASN B 1 48 ? -1.488 -7.812 9.516 1 97.5 48 ASN B CA 1
ATOM 1472 C C . ASN B 1 48 ? -2.309 -6.734 10.211 1 97.5 48 ASN B C 1
ATOM 1474 O O . ASN B 1 48 ? -2.678 -5.73 9.602 1 97.5 48 ASN B O 1
ATOM 1478 N N . GLU B 1 49 ? -2.594 -6.848 11.508 1 96.88 49 GLU B N 1
ATOM 1479 C CA . GLU B 1 49 ? -3.527 -5.988 12.227 1 96.88 49 GLU B CA 1
ATOM 1480 C C . GLU B 1 49 ? -2.947 -4.594 12.438 1 96.88 49 GLU B C 1
ATOM 1482 O O . GLU B 1 49 ? -3.668 -3.664 12.805 1 96.88 49 GLU B O 1
ATOM 1487 N N . LYS B 1 50 ? -1.692 -4.41 12.195 1 96.88 50 LYS B N 1
ATOM 1488 C CA . LYS B 1 50 ? -1.073 -3.096 12.344 1 96.88 50 LYS B CA 1
ATOM 1489 C C . LYS B 1 50 ? -1.197 -2.279 11.055 1 96.88 50 LYS B C 1
ATOM 1491 O O . LYS B 1 50 ? -0.774 -1.123 11.008 1 96.88 50 LYS B O 1
ATOM 1496 N N . ILE B 1 51 ? -1.76 -2.855 10.039 1 98.44 51 ILE B N 1
ATOM 1497 C CA . ILE B 1 51 ? -1.998 -2.178 8.766 1 98.44 51 ILE B CA 1
ATOM 1498 C C . ILE B 1 51 ? -3.469 -1.782 8.664 1 98.44 51 ILE B C 1
ATOM 1500 O O . ILE B 1 51 ? -4.355 -2.59 8.938 1 98.44 51 ILE B O 1
ATOM 1504 N N . CYS B 1 52 ? -3.688 -0.557 8.297 1 98.62 52 CYS B N 1
ATOM 1505 C CA . CYS B 1 52 ? -5.035 -0.036 8.109 1 98.62 52 CYS B CA 1
ATOM 1506 C C . CYS B 1 52 ? -5.234 0.46 6.684 1 98.62 52 CYS B C 1
ATOM 1508 O O . CYS B 1 52 ? -4.414 1.221 6.168 1 98.62 52 CYS B O 1
ATOM 1510 N N . LEU B 1 53 ? -6.254 -0.059 6.027 1 98.81 53 LEU B N 1
ATOM 1511 C CA . LEU B 1 53 ? -6.695 0.493 4.75 1 98.81 53 LEU B CA 1
ATOM 1512 C C . LEU B 1 53 ? -7.648 1.664 4.969 1 98.81 53 LEU B C 1
ATOM 1514 O O . LEU B 1 53 ? -8.703 1.508 5.59 1 98.81 53 LEU B O 1
ATOM 1518 N N . MET B 1 54 ? -7.258 2.816 4.582 1 98.56 54 MET B N 1
ATOM 1519 C CA . MET B 1 54 ? -8.117 3.996 4.523 1 98.56 54 MET B CA 1
ATOM 1520 C C . MET B 1 54 ? -8.688 4.184 3.121 1 98.56 54 MET B C 1
ATOM 1522 O O . MET B 1 54 ? -7.961 4.555 2.195 1 98.56 54 MET B O 1
ATOM 1526 N N . ILE B 1 55 ? -9.945 3.898 2.996 1 98.75 55 ILE B N 1
ATOM 1527 C CA . ILE B 1 55 ? -10.578 4.004 1.688 1 98.75 55 ILE B CA 1
ATOM 1528 C C . ILE B 1 55 ? -11.43 5.27 1.629 1 98.75 55 ILE B C 1
ATOM 1530 O O . ILE B 1 55 ? -12.352 5.441 2.43 1 98.75 55 ILE B O 1
ATOM 1534 N N . HIS B 1 56 ? -11.086 6.133 0.709 1 98.69 56 HIS B N 1
ATOM 1535 C CA . HIS B 1 56 ? -11.648 7.473 0.611 1 98.69 56 HIS B CA 1
ATOM 1536 C C . HIS B 1 56 ? -12.523 7.613 -0.63 1 98.69 56 HIS B C 1
ATOM 1538 O O . HIS B 1 56 ? -12.195 7.074 -1.689 1 98.69 56 HIS B O 1
ATOM 1544 N N . ALA B 1 57 ? -13.617 8.406 -0.475 1 98.81 57 ALA B N 1
ATOM 1545 C CA . ALA B 1 57 ? -14.242 8.891 -1.702 1 98.81 57 ALA B CA 1
ATOM 1546 C C . ALA B 1 57 ? -13.219 9.602 -2.594 1 98.81 57 ALA B C 1
ATOM 1548 O O . ALA B 1 57 ? -12.266 10.195 -2.1 1 98.81 57 ALA B O 1
ATOM 1549 N N . VAL B 1 58 ? -13.5 9.602 -3.896 1 98.44 58 VAL B N 1
ATOM 1550 C CA . VAL B 1 58 ? -12.523 10.094 -4.867 1 98.44 58 VAL B CA 1
ATOM 1551 C C . VAL B 1 58 ? -12.188 11.547 -4.562 1 98.44 58 VAL B C 1
ATOM 1553 O O . VAL B 1 58 ? -11.008 11.922 -4.535 1 98.44 58 VAL B O 1
ATOM 1556 N N . ASP B 1 59 ? -13.203 12.359 -4.258 1 97.56 59 ASP B N 1
ATOM 1557 C CA . ASP B 1 59 ? -12.977 13.773 -3.982 1 97.56 59 ASP B CA 1
ATOM 1558 C C . ASP B 1 59 ? -12.172 13.961 -2.697 1 97.56 59 ASP B C 1
ATOM 1560 O O . ASP B 1 59 ? -11.375 14.898 -2.586 1 97.56 59 ASP B O 1
ATOM 1564 N N . CYS B 1 60 ? -12.406 13.086 -1.765 1 97.69 60 CYS B N 1
ATOM 1565 C CA . CYS B 1 60 ? -11.648 13.141 -0.517 1 97.69 60 CYS B CA 1
ATOM 1566 C C . CYS B 1 60 ? -10.195 12.75 -0.742 1 97.69 60 CYS B C 1
ATOM 1568 O O . CYS B 1 60 ? -9.281 13.43 -0.269 1 97.69 60 CYS B O 1
ATOM 1570 N N . PHE B 1 61 ? -9.953 11.68 -1.441 1 98.06 61 PHE B N 1
ATOM 1571 C CA . PHE B 1 61 ? -8.602 11.227 -1.729 1 98.06 61 PHE B CA 1
ATOM 1572 C C . PHE B 1 61 ? -7.828 12.289 -2.504 1 98.06 61 PHE B C 1
ATOM 1574 O O . PHE B 1 61 ? -6.621 12.445 -2.312 1 98.06 61 PHE B O 1
ATOM 1581 N N . LYS B 1 62 ? -8.523 12.992 -3.383 1 97.56 62 LYS B N 1
ATOM 1582 C CA . LYS B 1 62 ? -7.906 14.031 -4.199 1 97.56 62 LYS B CA 1
ATOM 1583 C C . LYS B 1 62 ? -7.199 15.062 -3.326 1 97.56 62 LYS B C 1
ATOM 1585 O O . LYS B 1 62 ? -6.238 15.703 -3.762 1 97.56 62 LYS B O 1
ATOM 1590 N N . LYS B 1 63 ? -7.582 15.211 -2.057 1 95.06 63 LYS B N 1
ATOM 1591 C CA . LYS B 1 63 ? -6.996 16.188 -1.143 1 95.06 63 LYS B CA 1
ATOM 1592 C C . LYS B 1 63 ? -5.617 15.734 -0.671 1 95.06 63 LYS B C 1
ATOM 1594 O O . LYS B 1 63 ? -4.867 16.531 -0.09 1 95.06 63 LYS B O 1
ATOM 1599 N N . PHE B 1 64 ? -5.289 14.492 -0.949 1 95.5 64 PHE B N 1
ATOM 1600 C CA . PHE B 1 64 ? -4.059 13.922 -0.419 1 95.5 64 PHE B CA 1
ATOM 1601 C C . PHE B 1 64 ? -3.061 13.648 -1.541 1 95.5 64 PHE B C 1
ATOM 1603 O O . PHE B 1 64 ? -2.123 12.867 -1.369 1 95.5 64 PHE B O 1
ATOM 1610 N N . ILE B 1 65 ? -3.311 14.156 -2.727 1 96.81 65 ILE B N 1
ATOM 1611 C CA . ILE B 1 65 ? -2.355 14.039 -3.824 1 96.81 65 ILE B CA 1
ATOM 1612 C C . ILE B 1 65 ? -1.952 15.438 -4.305 1 96.81 65 ILE B C 1
ATOM 1614 O O . ILE B 1 65 ? -2.584 16.422 -3.943 1 96.81 65 ILE B O 1
ATOM 1618 N N . PRO B 1 66 ? -0.834 15.523 -5.062 1 96.25 66 PRO B N 1
ATOM 1619 C CA . PRO B 1 66 ? -0.456 16.844 -5.582 1 96.25 66 PRO B CA 1
ATOM 1620 C C . PRO B 1 66 ? -1.593 17.531 -6.332 1 96.25 66 PRO B C 1
ATOM 1622 O O . PRO B 1 66 ? -2.334 16.875 -7.07 1 96.25 66 PRO B O 1
ATOM 1625 N N . PRO B 1 67 ? -1.713 18.844 -6.141 1 94.94 67 PRO B N 1
ATOM 1626 C CA . PRO B 1 67 ? -2.848 19.562 -6.73 1 94.94 67 PRO B CA 1
ATOM 1627 C C . PRO B 1 67 ? -2.93 19.391 -8.242 1 94.94 67 PRO B C 1
ATOM 1629 O O . PRO B 1 67 ? -4.027 19.391 -8.812 1 94.94 67 PRO B O 1
ATOM 1632 N N . ASP B 1 68 ? -1.858 19.234 -8.906 1 95.44 68 ASP B N 1
ATOM 1633 C CA . ASP B 1 68 ? -1.846 19.156 -10.367 1 95.44 68 ASP B CA 1
ATOM 1634 C C . ASP B 1 68 ? -1.957 17.703 -10.828 1 95.44 68 ASP B C 1
ATOM 1636 O O . ASP B 1 68 ? -2.059 17.438 -12.031 1 95.44 68 ASP B O 1
ATOM 1640 N N . ALA B 1 69 ? -1.947 16.734 -9.922 1 96.88 69 ALA B N 1
ATOM 1641 C CA . ALA B 1 69 ? -2.098 15.32 -10.258 1 96.88 69 ALA B CA 1
ATOM 1642 C C . ALA B 1 69 ? -3.568 14.922 -10.281 1 96.88 69 ALA B C 1
ATOM 1644 O O . ALA B 1 69 ? -4.43 15.648 -9.789 1 96.88 69 ALA B O 1
ATOM 1645 N N . THR B 1 70 ? -3.83 13.82 -10.922 1 97.81 70 THR B N 1
ATOM 1646 C CA . THR B 1 70 ? -5.172 13.25 -10.914 1 97.81 70 THR B CA 1
ATOM 1647 C C . THR B 1 70 ? -5.191 11.93 -10.156 1 97.81 70 THR B C 1
ATOM 1649 O O . THR B 1 70 ? -4.152 11.281 -9.984 1 97.81 70 THR B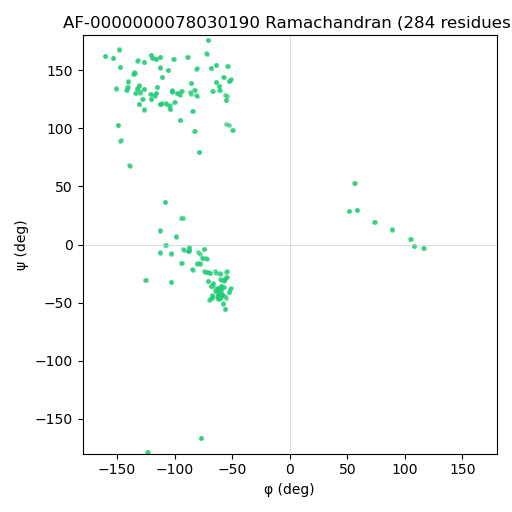 O 1
ATOM 1652 N N . VAL B 1 71 ? -6.336 11.625 -9.609 1 98.19 71 VAL B N 1
ATOM 1653 C CA . VAL B 1 71 ? -6.527 10.305 -9.023 1 98.19 71 VAL B CA 1
ATOM 1654 C C . VAL B 1 71 ? -6.52 9.242 -10.117 1 98.19 71 VAL B C 1
ATOM 1656 O O . VAL B 1 71 ? -7.176 9.398 -11.156 1 98.19 71 VAL B O 1
ATOM 1659 N N . ALA B 1 72 ? -5.789 8.195 -9.93 1 97.69 72 ALA B N 1
ATOM 1660 C CA . ALA B 1 72 ? -5.668 7.145 -10.93 1 97.69 72 ALA B CA 1
ATOM 1661 C C . ALA B 1 72 ? -7.023 6.504 -11.219 1 97.69 72 ALA B C 1
ATOM 1663 O O . ALA B 1 72 ? -7.812 6.266 -10.297 1 97.69 72 ALA B O 1
ATOM 1664 N N . ASP B 1 73 ? -7.309 6.289 -12.477 1 96.69 73 ASP B N 1
ATOM 1665 C CA . ASP B 1 73 ? -8.414 5.426 -12.875 1 96.69 73 ASP B CA 1
ATOM 1666 C C . ASP B 1 73 ? -8.008 3.957 -12.852 1 96.69 73 ASP B C 1
ATOM 1668 O O . ASP B 1 73 ? -7.473 3.441 -13.836 1 96.69 73 ASP B O 1
ATOM 1672 N N . THR B 1 74 ? -8.305 3.229 -11.836 1 96.06 74 THR B N 1
ATOM 1673 C CA . THR B 1 74 ? -7.773 1.894 -11.586 1 96.06 74 THR B CA 1
ATOM 1674 C C . THR B 1 74 ? -8.422 0.871 -12.516 1 96.06 74 THR B C 1
ATOM 1676 O O . THR B 1 74 ? -8.023 -0.296 -12.539 1 96.06 74 THR B O 1
ATOM 1679 N N . ALA B 1 75 ? -9.367 1.264 -13.305 1 92.94 75 ALA B N 1
ATOM 1680 C CA . ALA B 1 75 ? -9.883 0.41 -14.375 1 92.94 75 ALA B CA 1
ATOM 1681 C C . ALA B 1 75 ? -8.938 0.394 -15.57 1 92.94 75 ALA B C 1
ATOM 1683 O O . ALA B 1 75 ? -9.031 -0.485 -16.422 1 92.94 75 ALA B O 1
ATOM 1684 N N . LYS B 1 76 ? -8.031 1.393 -15.555 1 95.56 76 LYS B N 1
ATOM 1685 C CA . LYS B 1 76 ? -7.195 1.556 -16.75 1 95.56 76 LYS B CA 1
ATOM 1686 C C . LYS B 1 76 ? -5.711 1.537 -16.391 1 95.56 76 LYS B C 1
ATOM 1688 O O . LYS B 1 76 ? -4.863 1.247 -17.234 1 95.56 76 LYS B O 1
ATOM 1693 N N . THR B 1 77 ? -5.422 1.977 -15.25 1 97.5 77 THR B N 1
ATOM 1694 C CA . THR B 1 77 ? -4.035 2.104 -14.82 1 97.5 77 THR B CA 1
ATOM 1695 C C . THR B 1 77 ? -3.857 1.59 -13.398 1 97.5 77 THR B C 1
ATOM 1697 O O . THR B 1 77 ? -4.777 1.684 -12.578 1 97.5 77 THR B O 1
ATOM 1700 N N . ASN B 1 78 ? -2.729 1.018 -13.094 1 98.44 78 ASN B N 1
ATOM 1701 C CA . ASN B 1 78 ? -2.426 0.572 -11.742 1 98.44 78 ASN B CA 1
ATOM 1702 C C . ASN B 1 78 ? -1.052 1.055 -11.289 1 98.44 78 ASN B C 1
ATOM 1704 O O . ASN B 1 78 ? -0.093 1.029 -12.062 1 98.44 78 ASN B O 1
ATOM 1708 N N . GLU B 1 79 ? -1.018 1.514 -10.078 1 98.69 79 GLU B N 1
ATOM 1709 C CA . GLU B 1 79 ? 0.207 1.984 -9.438 1 98.69 79 GLU B CA 1
ATOM 1710 C C . GLU B 1 79 ? 0.746 0.953 -8.453 1 98.69 79 GLU B C 1
ATOM 1712 O O . GLU B 1 79 ? 1.955 0.87 -8.227 1 98.69 79 GLU B O 1
ATOM 1717 N N . THR B 1 80 ? -0.126 0.2 -7.824 1 98.69 80 THR B N 1
ATOM 1718 C CA . THR B 1 80 ? 0.266 -0.662 -6.715 1 98.69 80 THR B CA 1
ATOM 1719 C C . THR B 1 80 ? -0.466 -2 -6.785 1 98.69 80 THR B C 1
ATOM 1721 O O . THR B 1 80 ? -1.633 -2.055 -7.18 1 98.69 80 THR B O 1
ATOM 1724 N N . LEU B 1 81 ? 0.22 -3.043 -6.492 1 98.56 81 LEU B N 1
ATOM 1725 C CA . LEU B 1 81 ? -0.319 -4.355 -6.16 1 98.56 81 LEU B CA 1
ATOM 1726 C C . LEU B 1 81 ? -0.079 -4.691 -4.691 1 98.56 81 LEU B C 1
ATOM 1728 O O . LEU B 1 81 ? 1.059 -4.645 -4.219 1 98.56 81 LEU B O 1
ATOM 1732 N N . LEU B 1 82 ? -1.177 -4.941 -3.977 1 98.81 82 LEU B N 1
ATOM 1733 C CA . LEU B 1 82 ? -1.093 -5.277 -2.561 1 98.81 82 LEU B CA 1
ATOM 1734 C C . LEU B 1 82 ? -1.219 -6.785 -2.352 1 98.81 82 LEU B C 1
ATOM 1736 O O . LEU B 1 82 ? -2.205 -7.395 -2.773 1 98.81 82 LEU B O 1
ATOM 1740 N N . THR B 1 83 ? -0.198 -7.363 -1.706 1 98.31 83 THR B N 1
ATOM 1741 C CA . THR B 1 83 ? -0.132 -8.812 -1.587 1 98.31 83 THR B CA 1
ATOM 1742 C C . THR B 1 83 ? -0.233 -9.242 -0.126 1 98.31 83 THR B C 1
ATOM 1744 O O . THR B 1 83 ? 0.488 -8.727 0.729 1 98.31 83 THR B O 1
ATOM 1747 N N . ILE B 1 84 ? -1.071 -10.148 0.155 1 98.12 84 ILE B N 1
ATOM 1748 C CA . ILE B 1 84 ? -1.236 -10.758 1.47 1 98.12 84 ILE B CA 1
ATOM 1749 C C . ILE B 1 84 ? -0.69 -12.188 1.45 1 98.12 84 ILE B C 1
ATOM 1751 O O . ILE B 1 84 ? -1.142 -13.016 0.661 1 98.12 84 ILE B O 1
ATOM 1755 N N . ALA B 1 85 ? 0.255 -12.422 2.297 1 96.5 85 ALA B N 1
ATOM 1756 C CA . ALA B 1 85 ? 0.753 -13.781 2.455 1 96.5 85 ALA B CA 1
ATOM 1757 C C . ALA B 1 85 ? -0.142 -14.586 3.393 1 96.5 85 ALA B C 1
ATOM 1759 O O . ALA B 1 85 ? -0.563 -14.094 4.438 1 96.5 85 ALA B O 1
ATOM 1760 N N . VAL B 1 86 ? -0.471 -15.758 2.969 1 96.19 86 VAL B N 1
ATOM 1761 C CA . VAL B 1 86 ? -1.294 -16.625 3.795 1 96.19 86 VAL B CA 1
ATOM 1762 C C . VAL B 1 86 ? -0.564 -17.953 4.035 1 96.19 86 VAL B C 1
ATOM 1764 O O . VAL B 1 86 ? 0.584 -18.125 3.617 1 96.19 86 VAL B O 1
ATOM 1767 N N . ASN B 1 87 ? -1.17 -18.906 4.746 1 94.06 87 ASN B N 1
ATOM 1768 C CA . ASN B 1 87 ? -0.403 -20.016 5.301 1 94.06 87 ASN B CA 1
ATOM 1769 C C . ASN B 1 87 ? -0.687 -21.312 4.559 1 94.06 87 ASN B C 1
ATOM 1771 O O . ASN B 1 87 ? -0.122 -22.359 4.891 1 94.06 87 ASN B O 1
ATOM 1775 N N . SER B 1 88 ? -1.565 -21.312 3.529 1 94.69 88 SER B N 1
ATOM 1776 C CA . SER B 1 88 ? -1.86 -22.516 2.758 1 94.69 88 SER B CA 1
ATOM 1777 C C . SER B 1 88 ? -2.479 -22.172 1.408 1 94.69 88 SER B C 1
ATOM 1779 O O . SER B 1 88 ? -2.975 -21.062 1.214 1 94.69 88 SER B O 1
ATOM 1781 N N . ARG B 1 89 ? -2.434 -23.156 0.513 1 95.31 89 ARG B N 1
ATOM 1782 C CA . ARG B 1 89 ? -3.094 -23 -0.78 1 95.31 89 ARG B CA 1
ATOM 1783 C C . ARG B 1 89 ? -4.594 -22.797 -0.607 1 95.31 89 ARG B C 1
ATOM 1785 O O . ARG B 1 89 ? -5.203 -22 -1.319 1 95.31 89 ARG B O 1
ATOM 1792 N N . ASP B 1 90 ? -5.148 -23.516 0.361 1 97.38 90 ASP B N 1
ATOM 1793 C CA . ASP B 1 90 ? -6.578 -23.391 0.631 1 97.38 90 ASP B CA 1
ATOM 1794 C C . ASP B 1 90 ? -6.949 -21.969 1.044 1 97.38 90 ASP B C 1
ATOM 1796 O O . ASP B 1 90 ? -8.016 -21.469 0.678 1 97.38 90 ASP B O 1
ATOM 1800 N N . GLU B 1 91 ? -6.117 -21.344 1.788 1 97.38 91 GLU B N 1
ATOM 1801 C CA . GLU B 1 91 ? -6.383 -19.984 2.24 1 97.38 91 GLU B CA 1
ATOM 1802 C C . GLU B 1 91 ? -6.324 -19 1.079 1 97.38 91 GLU B C 1
ATOM 1804 O O . GLU B 1 91 ? -7.047 -18 1.069 1 97.38 91 GLU B O 1
ATOM 1809 N N . VAL B 1 92 ? -5.402 -19.25 0.105 1 97.56 92 VAL B N 1
ATOM 1810 C CA . VAL B 1 92 ? -5.383 -18.438 -1.109 1 97.56 92 VAL B CA 1
ATOM 1811 C C . VAL B 1 92 ? -6.738 -18.516 -1.81 1 97.56 92 VAL B C 1
ATOM 1813 O O . VAL B 1 92 ? -7.363 -17.5 -2.094 1 97.56 92 VAL B O 1
ATOM 1816 N N . ASP B 1 93 ? -7.219 -19.75 -2.01 1 97.62 93 ASP B N 1
ATOM 1817 C CA . ASP B 1 93 ? -8.477 -19.969 -2.719 1 97.62 93 ASP B CA 1
ATOM 1818 C C . ASP B 1 93 ? -9.656 -19.391 -1.947 1 97.62 93 ASP B C 1
ATOM 1820 O O . ASP B 1 93 ? -10.57 -18.812 -2.545 1 97.62 93 ASP B O 1
ATOM 1824 N N . ALA B 1 94 ? -9.625 -19.547 -0.66 1 98.19 94 ALA B N 1
ATOM 1825 C CA . ALA B 1 94 ? -10.703 -19.031 0.178 1 98.19 94 ALA B CA 1
ATOM 1826 C C . ALA B 1 94 ? -10.797 -17.516 0.082 1 98.19 94 ALA B C 1
ATOM 1828 O O . ALA B 1 94 ? -11.898 -16.953 -0.015 1 98.19 94 ALA B O 1
ATOM 1829 N N . LEU B 1 95 ? -9.641 -16.859 0.157 1 98.06 95 LEU B N 1
ATOM 1830 C CA . LEU B 1 95 ? -9.625 -15.398 0.063 1 98.06 95 LEU B CA 1
ATOM 1831 C C . LEU B 1 95 ? -10.148 -14.938 -1.294 1 98.06 95 LEU B C 1
ATOM 1833 O O . LEU B 1 95 ? -10.93 -13.992 -1.373 1 98.06 95 LEU B O 1
ATOM 1837 N N . LEU B 1 96 ? -9.734 -15.57 -2.346 1 98 96 LEU B N 1
ATOM 1838 C CA . LEU B 1 96 ? -10.219 -15.234 -3.682 1 98 96 LEU B CA 1
ATOM 1839 C C . LEU B 1 96 ? -11.727 -15.438 -3.781 1 98 96 LEU B C 1
ATOM 1841 O O . LEU B 1 96 ? -12.438 -14.594 -4.344 1 98 96 LEU B O 1
ATOM 1845 N N . ALA B 1 97 ? -12.188 -16.562 -3.264 1 98.44 97 ALA B N 1
ATOM 1846 C CA . ALA B 1 97 ? -13.617 -16.859 -3.301 1 98.44 97 ALA B CA 1
ATOM 1847 C C . ALA B 1 97 ? -14.422 -15.781 -2.58 1 98.44 97 ALA B C 1
ATOM 1849 O O . ALA B 1 97 ? -15.469 -15.352 -3.062 1 98.44 97 ALA B O 1
ATOM 1850 N N . LYS B 1 98 ? -13.953 -15.344 -1.436 1 98.62 98 LYS B N 1
ATOM 1851 C CA . LYS B 1 98 ? -14.602 -14.266 -0.699 1 98.62 98 LYS B CA 1
ATOM 1852 C C . LYS B 1 98 ? -14.648 -12.984 -1.526 1 98.62 98 LYS B C 1
ATOM 1854 O O . LYS B 1 98 ? -15.672 -12.297 -1.564 1 98.62 98 LYS B O 1
ATOM 1859 N N . ALA B 1 99 ? -13.508 -12.641 -2.156 1 98.69 99 ALA B N 1
ATOM 1860 C CA . ALA B 1 99 ? -13.414 -11.422 -2.953 1 98.69 99 ALA B CA 1
ATOM 1861 C C . ALA B 1 99 ? -14.422 -11.438 -4.102 1 98.69 99 ALA B C 1
ATOM 1863 O O . ALA B 1 99 ? -15.133 -10.461 -4.328 1 98.69 99 ALA B O 1
ATOM 1864 N N . VAL B 1 100 ? -14.516 -12.547 -4.785 1 98.56 100 VAL B N 1
ATOM 1865 C CA . VAL B 1 100 ? -15.406 -12.68 -5.926 1 98.56 100 VAL B CA 1
ATOM 1866 C C . VAL B 1 100 ? -16.859 -12.625 -5.457 1 98.56 100 VAL B C 1
ATOM 1868 O O . VAL B 1 100 ? -17.688 -11.938 -6.055 1 98.56 100 VAL B O 1
ATOM 1871 N N . ALA B 1 101 ? -17.156 -13.328 -4.383 1 98.75 101 ALA B N 1
ATOM 1872 C CA . ALA B 1 101 ? -18.5 -13.336 -3.83 1 98.75 101 ALA B CA 1
ATOM 1873 C C . ALA B 1 101 ? -18.938 -11.93 -3.43 1 98.75 101 ALA B C 1
ATOM 1875 O O . ALA B 1 101 ? -20.125 -11.594 -3.516 1 98.75 101 ALA B O 1
ATOM 1876 N N . ALA B 1 102 ? -17.969 -11.156 -3.062 1 98.75 102 ALA B N 1
ATOM 1877 C CA . ALA B 1 102 ? -18.266 -9.805 -2.594 1 98.75 102 ALA B CA 1
ATOM 1878 C C . ALA B 1 102 ? -18.328 -8.82 -3.758 1 98.75 102 ALA B C 1
ATOM 1880 O O . ALA B 1 102 ? -18.625 -7.637 -3.564 1 98.75 102 ALA B O 1
ATOM 1881 N N . GLY B 1 103 ? -18.031 -9.242 -4.953 1 98.62 103 GLY B N 1
ATOM 1882 C CA . GLY B 1 103 ? -18.203 -8.391 -6.121 1 98.62 103 GLY B CA 1
ATOM 1883 C C . GLY B 1 103 ? -16.891 -8.062 -6.812 1 98.62 103 GLY B C 1
ATOM 1884 O O . GLY B 1 103 ? -16.875 -7.387 -7.844 1 98.62 103 GLY B O 1
ATOM 1885 N N . GLY B 1 104 ? -15.75 -8.523 -6.258 1 98.5 104 GLY B N 1
ATOM 1886 C CA . GLY B 1 104 ? -14.469 -8.352 -6.926 1 98.5 104 GLY B CA 1
ATOM 1887 C C . GLY B 1 104 ? -14.312 -9.227 -8.156 1 98.5 104 GLY B C 1
ATOM 1888 O O . GLY B 1 104 ? -15.234 -9.961 -8.523 1 98.5 104 GLY B O 1
ATOM 1889 N N . LYS B 1 105 ? -13.18 -9.031 -8.836 1 97.56 105 LYS B N 1
ATOM 1890 C CA . LYS B 1 105 ? -12.883 -9.812 -10.031 1 97.56 105 LYS B CA 1
ATOM 1891 C C . LYS B 1 105 ? -11.656 -10.695 -9.82 1 97.56 105 LYS B C 1
ATOM 1893 O O . LYS B 1 105 ? -10.648 -10.25 -9.281 1 97.56 105 LYS B O 1
ATOM 1898 N N . SER B 1 106 ? -11.766 -11.938 -10.25 1 97.12 106 SER B N 1
ATOM 1899 C CA . SER B 1 106 ? -10.672 -12.875 -10.062 1 97.12 106 SER B CA 1
ATOM 1900 C C . SER B 1 106 ? -9.656 -12.773 -11.195 1 97.12 106 SER B C 1
ATOM 1902 O O . SER B 1 106 ? -10.023 -12.57 -12.352 1 97.12 106 SER B O 1
ATOM 1904 N N . ASP B 1 107 ? -8.422 -12.844 -10.836 1 96.38 107 ASP B N 1
ATOM 1905 C CA . ASP B 1 107 ? -7.281 -13.078 -11.711 1 96.38 107 ASP B CA 1
ATOM 1906 C C . ASP B 1 107 ? -7.211 -12.031 -12.82 1 96.38 107 ASP B C 1
ATOM 1908 O O . ASP B 1 107 ? -7.145 -12.375 -14 1 96.38 107 ASP B O 1
ATOM 1912 N N . PRO B 1 108 ? -7.242 -10.773 -12.383 1 95.25 108 PRO B N 1
ATOM 1913 C CA . PRO B 1 108 ? -7.016 -9.727 -13.383 1 95.25 108 PRO B CA 1
ATOM 1914 C C . PRO B 1 108 ? -5.699 -9.906 -14.133 1 95.25 108 PRO B C 1
ATOM 1916 O O . PRO B 1 108 ? -5.551 -9.414 -15.258 1 95.25 108 PRO B O 1
ATOM 1919 N N . TYR B 1 109 ? -4.738 -10.5 -13.547 1 91.06 109 TYR B N 1
ATOM 1920 C CA . TYR B 1 109 ? -3.551 -11.07 -14.18 1 91.06 109 TYR B CA 1
ATOM 1921 C C . TYR B 1 109 ? -3.289 -12.484 -13.68 1 91.06 109 TYR B C 1
ATOM 1923 O O . TYR B 1 109 ? -3.799 -12.883 -12.633 1 91.06 109 TYR B O 1
ATOM 1931 N N . THR B 1 110 ? -2.547 -13.242 -14.453 1 90.06 110 THR B N 1
ATOM 1932 C CA . THR B 1 110 ? -2.219 -14.602 -14.055 1 90.06 110 THR B CA 1
ATOM 1933 C C . THR B 1 110 ? -0.737 -14.891 -14.289 1 90.06 110 THR B C 1
ATOM 1935 O O . THR B 1 110 ? -0.181 -14.523 -15.32 1 90.06 110 THR B O 1
ATOM 1938 N N . MET B 1 111 ? -0.198 -15.422 -13.203 1 87.75 111 MET B N 1
ATOM 1939 C CA . MET B 1 111 ? 1.127 -16 -13.398 1 87.75 111 MET B CA 1
ATOM 1940 C C . MET B 1 111 ? 1.025 -17.406 -13.992 1 87.75 111 MET B C 1
ATOM 1942 O O . MET B 1 111 ? 0.06 -18.125 -13.734 1 87.75 111 MET B O 1
ATOM 1946 N N . LYS B 1 112 ? 2.086 -17.719 -14.727 1 86.56 112 LYS B N 1
ATOM 1947 C CA . LYS B 1 112 ? 2.107 -19.078 -15.273 1 86.56 112 LYS B CA 1
ATOM 1948 C C . LYS B 1 112 ? 1.954 -20.109 -14.164 1 86.56 112 LYS B C 1
ATOM 1950 O O . LYS B 1 112 ? 2.652 -20.062 -13.156 1 86.56 112 LYS B O 1
ATOM 1955 N N . ASP B 1 113 ? 1.007 -20.938 -14.289 1 89.25 113 ASP B N 1
ATOM 1956 C CA . ASP B 1 113 ? 0.699 -22.016 -13.352 1 89.25 113 ASP B CA 1
ATOM 1957 C C . ASP B 1 113 ? 0.585 -21.484 -11.93 1 89.25 113 ASP B C 1
ATOM 1959 O O . ASP B 1 113 ? 0.961 -22.172 -10.969 1 89.25 113 ASP B O 1
ATOM 1963 N N . HIS B 1 114 ? 0.219 -20.297 -11.742 1 91.31 114 HIS B N 1
ATOM 1964 C CA . HIS B 1 114 ? -0.001 -19.641 -10.461 1 91.31 114 HIS B CA 1
ATOM 1965 C C . HIS B 1 114 ? 1.26 -19.672 -9.602 1 91.31 114 HIS B C 1
ATOM 1967 O O . HIS B 1 114 ? 1.183 -19.828 -8.383 1 91.31 114 HIS B O 1
ATOM 1973 N N . GLY B 1 115 ? 2.377 -19.672 -10.297 1 8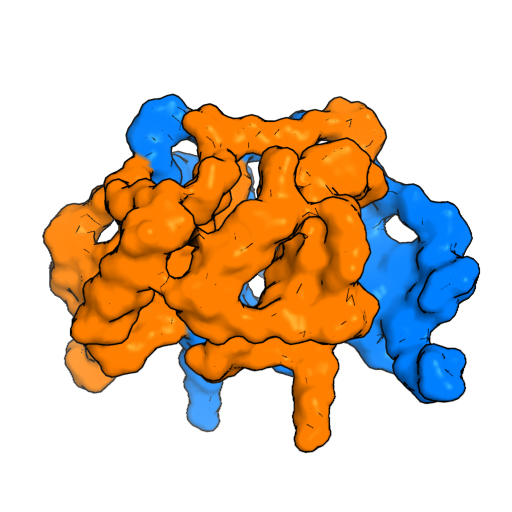6.19 115 GLY B N 1
ATOM 1974 C CA . GLY B 1 115 ? 3.652 -19.594 -9.602 1 86.19 115 GLY B CA 1
ATOM 1975 C C . GLY B 1 115 ? 4.203 -20.953 -9.211 1 86.19 115 GLY B C 1
ATOM 1976 O O . GLY B 1 115 ? 5.215 -21.047 -8.508 1 86.19 115 GLY B O 1
ATOM 1977 N N . ALA B 1 116 ? 3.721 -22.047 -9.68 1 85.56 116 ALA B N 1
ATOM 1978 C CA . ALA B 1 116 ? 4.086 -23.391 -9.266 1 85.56 116 ALA B CA 1
ATOM 1979 C C . ALA B 1 116 ? 5.574 -23.656 -9.492 1 85.56 116 ALA B C 1
ATOM 1981 O O . ALA B 1 116 ? 6.238 -24.266 -8.648 1 85.56 116 ALA B O 1
ATOM 1982 N N . GLU B 1 117 ? 6.059 -23.156 -10.547 1 83.12 117 GLU B N 1
ATOM 1983 C CA . GLU B 1 117 ? 7.461 -23.391 -10.875 1 83.12 117 GLU B CA 1
ATOM 1984 C C . GLU B 1 117 ? 8.383 -22.734 -9.836 1 83.12 117 GLU B C 1
ATOM 1986 O O . GLU B 1 117 ? 9.531 -23.156 -9.68 1 83.12 117 GLU B O 1
ATOM 1991 N N . MET B 1 118 ? 7.891 -21.797 -9.195 1 80.56 118 MET B N 1
ATOM 1992 C CA . MET B 1 118 ? 8.672 -21.078 -8.18 1 80.56 118 MET B CA 1
ATOM 1993 C C . MET B 1 118 ? 8.336 -21.594 -6.785 1 80.56 118 MET B C 1
ATOM 1995 O O . MET B 1 118 ? 8.773 -21.016 -5.789 1 80.56 118 MET B O 1
ATOM 1999 N N . GLY B 1 119 ? 7.543 -22.656 -6.688 1 84.56 119 GLY B N 1
ATOM 2000 C CA . GLY B 1 119 ? 7.152 -23.203 -5.398 1 84.56 119 GLY B CA 1
ATOM 2001 C C . GLY B 1 119 ? 6.137 -22.344 -4.668 1 84.56 119 GLY B C 1
ATOM 2002 O O . GLY B 1 119 ? 6.062 -22.375 -3.436 1 84.56 119 GLY B O 1
ATOM 2003 N N . MET B 1 120 ? 5.516 -21.547 -5.402 1 89.94 120 MET B N 1
ATOM 2004 C CA . MET B 1 120 ? 4.523 -20.656 -4.816 1 89.94 120 MET B CA 1
ATOM 2005 C C . MET B 1 120 ? 3.131 -20.953 -5.363 1 89.94 120 MET B C 1
ATOM 2007 O O . MET B 1 120 ? 2.98 -21.75 -6.297 1 89.94 120 MET B O 1
ATOM 2011 N N . TYR B 1 121 ? 2.178 -20.547 -4.684 1 94.81 121 TYR B N 1
ATOM 2012 C CA . TYR B 1 121 ? 0.799 -20.5 -5.16 1 94.81 121 TYR B CA 1
ATOM 2013 C C . TYR B 1 121 ? 0.214 -19.109 -4.977 1 94.81 121 TYR B C 1
ATOM 2015 O O . TYR B 1 121 ? 0.036 -18.641 -3.848 1 94.81 121 TYR B O 1
ATOM 2023 N N . VAL B 1 122 ? -0.113 -18.5 -6.141 1 95.38 122 VAL B N 1
ATOM 2024 C CA . VAL B 1 122 ? -0.484 -17.078 -6.121 1 95.38 122 VAL B CA 1
ATOM 2025 C C . VAL B 1 122 ? -1.756 -16.875 -6.938 1 95.38 122 VAL B C 1
ATOM 2027 O O . VAL B 1 122 ? -1.89 -17.406 -8.039 1 95.38 122 VAL B O 1
ATOM 2030 N N . ARG B 1 123 ? -2.662 -16.141 -6.402 1 97.12 123 ARG B N 1
ATOM 2031 C CA . ARG B 1 123 ? -3.859 -15.695 -7.105 1 97.12 123 ARG B CA 1
ATOM 2032 C C . ARG B 1 123 ? -4.133 -14.219 -6.836 1 97.12 123 ARG B C 1
ATOM 2034 O O . ARG B 1 123 ? -3.84 -13.719 -5.75 1 97.12 123 ARG B O 1
ATOM 2041 N N . SER B 1 124 ? -4.695 -13.602 -7.836 1 97.88 124 SER B N 1
ATOM 2042 C CA . SER B 1 124 ? -4.945 -12.172 -7.715 1 97.88 124 SER B CA 1
ATOM 2043 C C . SER B 1 124 ? -6.434 -11.859 -7.828 1 97.88 124 SER B C 1
ATOM 2045 O O . SER B 1 124 ? -7.215 -12.703 -8.273 1 97.88 124 SER B O 1
ATOM 2047 N N . PHE B 1 125 ? -6.867 -10.695 -7.363 1 98.25 125 PHE B N 1
ATOM 2048 C CA . PHE B 1 125 ? -8.227 -10.18 -7.535 1 98.25 125 PHE B CA 1
ATOM 2049 C C . PHE B 1 125 ? -8.234 -8.664 -7.484 1 98.25 125 PHE B C 1
ATOM 2051 O O . PHE B 1 125 ? -7.266 -8.039 -7.051 1 98.25 125 PHE B O 1
ATOM 2058 N N . THR B 1 126 ? -9.297 -8.07 -8.008 1 98.5 126 THR B N 1
ATOM 2059 C CA . THR B 1 126 ? -9.531 -6.645 -7.82 1 98.5 126 THR B CA 1
ATOM 2060 C C . THR B 1 126 ? -10.656 -6.41 -6.816 1 98.5 126 THR B C 1
ATOM 2062 O O . THR B 1 126 ? -11.547 -7.25 -6.664 1 98.5 126 THR B O 1
ATOM 2065 N N . ASP B 1 127 ? -10.539 -5.27 -6.121 1 98.62 127 ASP B N 1
ATOM 2066 C CA . ASP B 1 127 ? -11.711 -4.824 -5.371 1 98.62 127 ASP B CA 1
ATOM 2067 C C . ASP B 1 127 ? -12.742 -4.195 -6.297 1 98.62 127 ASP B C 1
ATOM 2069 O O . ASP B 1 127 ? -12.664 -4.34 -7.52 1 98.62 127 ASP B O 1
ATOM 2073 N N . LEU B 1 128 ? -13.727 -3.5 -5.824 1 98.38 128 LEU B N 1
ATOM 2074 C CA . LEU B 1 128 ? -14.859 -2.992 -6.59 1 98.38 128 LEU B CA 1
ATOM 2075 C C . LEU B 1 128 ? -14.422 -1.887 -7.543 1 98.38 128 LEU B C 1
ATOM 2077 O O . LEU B 1 128 ? -15.086 -1.628 -8.547 1 98.38 128 LEU B O 1
ATOM 2081 N N . ASP B 1 129 ? -13.297 -1.209 -7.207 1 98.38 129 ASP B N 1
ATOM 2082 C CA . ASP B 1 129 ? -12.859 -0.042 -7.969 1 98.38 129 ASP B CA 1
ATOM 2083 C C . ASP B 1 129 ? -11.695 -0.389 -8.891 1 98.38 129 ASP B C 1
ATOM 2085 O O . ASP B 1 129 ? -11.25 0.448 -9.68 1 98.38 129 ASP B O 1
ATOM 2089 N N . GLY B 1 130 ? -11.18 -1.59 -8.758 1 98.06 130 GLY B N 1
ATOM 2090 C CA . GLY B 1 130 ? -10.102 -1.998 -9.648 1 98.06 130 GLY B CA 1
ATOM 2091 C C . GLY B 1 130 ? -8.742 -1.991 -8.977 1 98.06 130 GLY B C 1
ATOM 2092 O O . GLY B 1 130 ? -7.715 -2.195 -9.633 1 98.06 130 GLY B O 1
ATOM 2093 N N . HIS B 1 131 ? -8.664 -1.726 -7.68 1 98.69 131 HIS B N 1
ATOM 2094 C CA . HIS B 1 131 ? -7.402 -1.887 -6.969 1 98.69 131 HIS B CA 1
ATOM 2095 C C . HIS B 1 131 ? -6.957 -3.346 -6.957 1 98.69 131 HIS B C 1
ATOM 2097 O O . HIS B 1 131 ? -7.773 -4.246 -6.766 1 98.69 131 HIS B O 1
ATOM 2103 N N . LEU B 1 132 ? -5.68 -3.592 -7.125 1 98.69 132 LEU B N 1
ATOM 2104 C CA . LEU B 1 132 ? -5.164 -4.945 -7.293 1 98.69 132 LEU B CA 1
ATOM 2105 C C . LEU B 1 132 ? -4.711 -5.527 -5.957 1 98.69 132 LEU B C 1
ATOM 2107 O O . LEU B 1 132 ? -3.979 -4.875 -5.211 1 98.69 132 LEU B O 1
ATOM 2111 N N . TRP B 1 133 ? -5.148 -6.73 -5.727 1 98.69 133 TRP B N 1
ATOM 2112 C CA . TRP B 1 133 ? -4.742 -7.535 -4.582 1 98.69 133 TRP B CA 1
ATOM 2113 C C . TRP B 1 133 ? -4.227 -8.898 -5.027 1 98.69 133 TRP B C 1
ATOM 2115 O O . TRP B 1 133 ? -4.527 -9.352 -6.133 1 98.69 133 TRP B O 1
ATOM 2125 N N . GLU B 1 134 ? -3.434 -9.453 -4.168 1 98.25 134 GLU B N 1
ATOM 2126 C CA . GLU B 1 134 ? -2.889 -10.789 -4.41 1 98.25 134 GLU B CA 1
ATOM 2127 C C . GLU B 1 134 ? -2.828 -11.602 -3.119 1 98.25 134 GLU B C 1
ATOM 2129 O O . GLU B 1 134 ? -2.469 -11.078 -2.064 1 98.25 134 GLU B O 1
ATOM 2134 N N . ALA B 1 135 ? -3.275 -12.82 -3.143 1 97.38 135 ALA B N 1
ATOM 2135 C CA . ALA B 1 135 ? -3.014 -13.812 -2.104 1 97.38 135 ALA B CA 1
ATOM 2136 C C . ALA B 1 135 ? -1.862 -14.734 -2.502 1 97.38 135 ALA B C 1
ATOM 2138 O O . ALA B 1 135 ? -1.837 -15.258 -3.615 1 97.38 135 ALA B O 1
ATOM 2139 N N . PHE B 1 136 ? -1.026 -14.812 -1.583 1 94.62 136 PHE B N 1
ATOM 2140 C CA . PHE B 1 136 ? 0.24 -15.477 -1.854 1 94.62 136 PHE B CA 1
ATOM 2141 C C . PHE B 1 136 ? 0.541 -16.516 -0.786 1 94.62 136 PHE B C 1
ATOM 2143 O O . PHE B 1 136 ? 0.44 -16.234 0.41 1 94.62 136 PHE B O 1
ATOM 2150 N N . PHE B 1 137 ? 0.916 -17.812 -1.239 1 94.94 137 PHE B N 1
ATOM 2151 C CA . PHE B 1 137 ? 1.39 -18.875 -0.355 1 94.94 137 PHE B CA 1
ATOM 2152 C C . PHE B 1 137 ? 2.709 -19.438 -0.856 1 94.94 137 PHE B C 1
ATOM 2154 O O . PHE B 1 137 ? 2.871 -19.688 -2.055 1 94.94 137 PHE B O 1
ATOM 2161 N N . MET B 1 138 ? 3.658 -19.438 -0.015 1 86.69 138 MET B N 1
ATOM 2162 C CA . MET B 1 138 ? 4.918 -20.109 -0.318 1 86.69 138 MET B CA 1
ATOM 2163 C C . MET B 1 138 ? 5.207 -21.203 0.707 1 86.69 138 MET B C 1
ATOM 2165 O O . MET B 1 138 ? 5.105 -20.969 1.913 1 86.69 138 MET B O 1
ATOM 2169 N N . ASP B 1 139 ? 5.488 -22.328 0.209 1 76.25 139 ASP B N 1
ATOM 2170 C CA . ASP B 1 139 ? 5.898 -23.438 1.078 1 76.25 139 ASP B CA 1
ATOM 2171 C C . ASP B 1 139 ? 7.363 -23.281 1.49 1 76.25 139 ASP B C 1
ATOM 2173 O O . ASP B 1 139 ? 8.266 -23.672 0.741 1 76.25 139 ASP B O 1
ATOM 2177 N N . TRP B 1 140 ? 7.574 -22.5 2.393 1 61.72 140 TRP B N 1
ATOM 2178 C CA . TRP B 1 140 ? 8.938 -22.234 2.832 1 61.72 140 TRP B CA 1
ATOM 2179 C C . TRP B 1 140 ? 9.672 -23.531 3.156 1 61.72 140 TRP B C 1
ATOM 2181 O O . TRP B 1 140 ? 10.898 -23.609 3.051 1 61.72 140 TRP B O 1
ATOM 2191 N N . GLN B 1 141 ? 9.023 -24.422 3.777 1 51.5 141 GLN B N 1
ATOM 2192 C CA . GLN B 1 141 ? 9.688 -25.703 4.016 1 51.5 141 GLN B CA 1
ATOM 2193 C C . GLN B 1 141 ? 10.266 -26.281 2.725 1 51.5 141 GLN B C 1
ATOM 2195 O O . GLN B 1 141 ? 11.328 -26.891 2.738 1 51.5 141 GLN B O 1
ATOM 2200 N N . LYS B 1 142 ? 9.641 -26.156 1.663 1 50.91 142 LYS B N 1
ATOM 2201 C CA . LYS B 1 142 ? 10.156 -26.719 0.42 1 50.91 142 LYS B CA 1
ATOM 2202 C C . LYS B 1 142 ? 11.227 -25.812 -0.195 1 50.91 142 LYS B C 1
ATOM 2204 O O . LYS B 1 142 ? 11.953 -26.234 -1.094 1 50.91 142 LYS B O 1
ATOM 2209 N N . THR B 1 143 ? 11.328 -24.594 0.196 1 48 143 THR B N 1
ATOM 2210 C CA . THR B 1 143 ? 12.328 -23.703 -0.384 1 48 143 THR B CA 1
ATOM 2211 C C . THR B 1 143 ? 13.672 -23.875 0.314 1 48 143 THR B C 1
ATOM 2213 O O . THR B 1 143 ? 14.695 -23.391 -0.165 1 48 143 THR B O 1
ATOM 2216 N N . GLU B 1 144 ? 13.711 -24.391 1.539 1 43.03 144 GLU B N 1
ATOM 2217 C CA . GLU B 1 144 ? 14.992 -24.734 2.146 1 43.03 144 GLU B CA 1
ATOM 2218 C C . GLU B 1 144 ? 15.555 -26.016 1.554 1 43.03 144 GLU B C 1
ATOM 2220 O O . GLU B 1 144 ? 14.797 -26.938 1.222 1 43.03 144 GLU B O 1
#

Solvent-accessible surface area (backbone atoms only — not comparable to full-atom values): 14738 Å² total; per-residue (Å²): 125,85,69,69,58,47,32,36,44,34,32,59,28,92,43,25,68,60,49,49,53,36,44,40,63,63,52,26,41,75,36,84,90,38,72,48,84,50,32,32,31,28,28,38,43,85,94,40,47,42,33,27,41,36,35,15,20,51,76,56,39,49,67,71,40,36,85,90,39,40,69,48,53,35,80,46,27,48,51,54,38,40,34,40,51,47,91,36,68,67,53,35,52,50,51,50,51,35,37,40,76,53,59,21,43,71,46,57,35,75,56,73,76,26,33,47,92,76,54,29,44,47,50,31,30,23,48,85,57,36,52,40,36,31,31,35,21,65,55,60,78,73,72,103,125,87,68,68,56,45,33,36,43,32,32,58,28,95,44,24,67,60,48,48,54,37,43,40,63,63,51,27,40,75,38,84,91,38,72,48,84,51,32,32,31,29,29,37,44,84,93,41,47,42,34,26,40,36,35,15,20,52,75,58,39,50,66,70,39,36,86,89,38,42,73,48,55,35,82,46,27,48,52,53,37,41,33,40,52,48,93,35,69,67,51,35,53,50,52,50,51,36,36,39,75,53,59,22,44,71,48,58,36,75,56,73,76,27,34,47,91,76,53,30,44,48,52,32,29,23,49,86,58,36,52,42,36,31,29,34,22,64,53,58,77,74,71,102

Foldseek 3Di:
DQQAAPEEDEAEDQFQVLLVQLVVLLVWAWDPVDDDRFWTWTADDPPRRNYIYIYGHLVVVCVVDPVVDHHDQLVVDADDEAEDEDADLVSQVVSQVSNVVSPKAWCPDADDVCCVVVQKHKIWIAHNRNHIYMYIYHPVVVVD/DQQAAPEEDEAEDQFQVLLVQLVVLLVWAWDPVDDDRFWTWTADDPPRRNYIYIYGHLVVVCVVDPVVDHHDQLVVDADDEAEDEDADLVSQVVSQVSNVVSPKAWCPDADDVCCVVVQKHKIWIAHNRNHIYMYIYHPVVVVD

InterPro domains:
  IPR004360 Glyoxalase/fosfomycin resistance/dioxygenase domain [PF00903] (12-134)
  IPR029068 Glyoxalase/Bleomycin resistance protein/Dihydroxybiphenyl dioxygenase [G3DSA:3.10.180.10] (1-144)
  IPR029068 Glyoxalase/Bleomycin resistance protein/Dihydroxybiphenyl dioxygenase [SSF54593] (9-139)

Nearest PDB structures (foldseek):
  4gym-assembly1_A  TM=8.953E-01  e=1.593E-12  Conexibacter woesei DSM 14684
  4gym-assembly1_B  TM=8.822E-01  e=1.160E-12  Conexibacter woesei DSM 14684
  4z04-assembly1_A-2  TM=6.698E-01  e=5.752E-07  Brucella abortus 2308
  3ct8-assembly1_A-2  TM=7.152E-01  e=8.579E-05  Halalkalibacterium halodurans C-125
  3ey7-assembly1_B  TM=6.720E-01  e=5.866E-05  Vibrio cholerae

pLDDT: mean 93.76, std 11.27, range [37.06, 98.94]